Protein AF-X1TE47-F1 (afdb_monomer_lite)

pLDDT: mean 86.94, std 10.0, range [41.72, 96.88]

Radius of gyration: 30.5 Å; chains: 1; bounding box: 79×42×74 Å

Secondary structure (DSSP, 8-state):
----GGGS-HHHHHHHHHHHHHS---HHHHHHHH-HHHHHHHHHHHHHTTSS-----PPP--PPPEEEEEEEESS-HHHHHHHHHHHHHTTS-HHHHHHHHHHHH-SS-EEHHHHHHHTT--HHHHHHHHHTTSEEEEEEEE---SS--TTPPPPPPPPPPHHHHHHHHHHHHHHHHHHTTSS----------TTS-HHHHHHHHHHHHHHTT--------GGG--HHHHHHH-

InterPro domains:
  IPR006935 Helicase/UvrB, N-terminal [PF04851] (159-233)
  IPR014001 Helicase superfamily 1/2, ATP-binding domain [PS51192] (179-234)
  IPR027417 P-loop containing nucleoside triphosphate hydrolase [G3DSA:3.40.50.300] (149-234)
  IPR027417 P-loop containing nucleoside triphosphate hydrolase [SSF52540] (149-233)

Sequence (234 aa):
CQYDISSLPQGQRYVLELARKRGKVGLRELEKALGTRQARLLVSQLIGQGLVVRSYELGRVRVKPKKVAYLRLAVKASEARQEAARLRERGKAIKQASLLEFLSQASQPISLSEAKKGANCLTSTVKAVVNRGLVELQQIEVKREPISYQGITPSEPLALTDAQKSAFQSIQSRLLQVVKGQASPTIFLLHGVTGSGKTEIYLQALAEVVKLGKRGIVLVPEIALTPQTIEQFA

Structure (mmCIF, N/CA/C/O backbone):
data_AF-X1TE47-F1
#
_entry.id   AF-X1TE47-F1
#
loop_
_atom_site.group_PDB
_atom_site.id
_atom_site.type_symbol
_atom_site.label_atom_id
_atom_site.label_alt_id
_atom_site.label_comp_id
_atom_site.label_asym_id
_atom_site.label_entity_id
_atom_site.label_seq_id
_atom_site.pdbx_PDB_ins_code
_atom_site.Cartn_x
_atom_site.Cartn_y
_atom_site.Cartn_z
_atom_site.occupancy
_atom_site.B_iso_or_equiv
_atom_site.auth_seq_id
_atom_site.auth_comp_id
_atom_site.auth_asym_id
_atom_site.auth_atom_id
_atom_site.pdbx_PDB_model_num
ATOM 1 N N . CYS A 1 1 ? -40.550 3.761 15.467 1.00 41.72 1 CYS A N 1
ATOM 2 C CA . CYS A 1 1 ? -41.413 4.951 15.606 1.00 41.72 1 CYS A CA 1
ATOM 3 C C . CYS A 1 1 ? -41.981 5.317 14.240 1.00 41.72 1 CYS A C 1
ATOM 5 O O . CYS A 1 1 ? -41.211 5.660 13.351 1.00 41.72 1 CYS A O 1
ATOM 7 N N . GLN A 1 2 ? -43.291 5.160 14.037 1.00 49.59 2 GLN A N 1
ATOM 8 C CA . GLN A 1 2 ? -43.978 5.613 12.825 1.00 49.59 2 GLN A CA 1
ATOM 9 C C . GLN A 1 2 ? -44.193 7.125 12.945 1.00 49.59 2 GLN A C 1
ATOM 11 O O . GLN A 1 2 ? -45.148 7.571 13.565 1.00 49.59 2 GLN A O 1
ATOM 16 N N . TYR A 1 3 ? -43.250 7.911 12.426 1.00 61.22 3 TYR A N 1
ATOM 17 C CA . TYR A 1 3 ? -43.469 9.343 12.229 1.00 61.22 3 TYR A CA 1
ATOM 18 C C . TYR A 1 3 ? -44.501 9.523 11.111 1.00 61.22 3 TYR A C 1
ATOM 20 O O . TYR A 1 3 ? -44.375 8.881 10.066 1.00 61.22 3 TYR A O 1
ATOM 28 N N . ASP A 1 4 ? -45.507 10.371 11.319 1.00 66.75 4 ASP A N 1
ATOM 29 C CA . ASP A 1 4 ? -46.522 10.654 10.305 1.00 66.75 4 ASP A CA 1
ATOM 30 C C . ASP A 1 4 ? -45.956 11.575 9.212 1.00 66.75 4 ASP A C 1
ATOM 32 O O . ASP A 1 4 ? -45.937 12.805 9.311 1.00 66.75 4 ASP A O 1
ATOM 36 N N . ILE A 1 5 ? -45.455 10.938 8.153 1.00 66.31 5 ILE A N 1
ATOM 37 C CA . ILE A 1 5 ? -44.820 11.566 6.986 1.00 66.31 5 ILE A CA 1
ATOM 38 C C . ILE A 1 5 ? -45.820 12.471 6.241 1.00 66.31 5 ILE A C 1
ATOM 40 O O . ILE A 1 5 ? -45.406 13.394 5.538 1.00 66.31 5 ILE A O 1
ATOM 44 N N . SER A 1 6 ? -47.130 12.252 6.417 1.00 65.88 6 SER A N 1
ATOM 45 C CA . SER A 1 6 ? -48.204 12.946 5.697 1.00 65.88 6 SER A CA 1
ATOM 46 C C . SER A 1 6 ? -48.438 14.396 6.140 1.00 65.88 6 SER A C 1
ATOM 48 O O . SER A 1 6 ? -49.257 15.090 5.537 1.00 65.88 6 SER A O 1
ATOM 50 N N . SER A 1 7 ? -47.671 14.887 7.118 1.00 75.56 7 SER A N 1
ATOM 51 C CA . SER A 1 7 ? -47.689 16.275 7.605 1.00 75.56 7 SER A CA 1
ATOM 52 C C . SER A 1 7 ? -46.515 17.130 7.102 1.00 75.56 7 SER A C 1
ATOM 54 O O . SER A 1 7 ? -46.564 18.356 7.161 1.00 75.56 7 SER A O 1
ATOM 56 N N . LEU A 1 8 ? -45.466 16.516 6.540 1.00 79.62 8 LEU A N 1
ATOM 57 C CA . LEU A 1 8 ? -44.247 17.233 6.141 1.00 79.62 8 LEU A CA 1
ATOM 58 C C . LEU A 1 8 ? -44.434 18.023 4.827 1.00 79.62 8 LEU A C 1
ATOM 60 O O . LEU A 1 8 ? -45.217 17.603 3.977 1.00 79.62 8 LEU A O 1
ATOM 64 N N . PRO A 1 9 ? -43.695 19.115 4.579 1.00 83.31 9 PRO A N 1
ATOM 65 C CA . PRO A 1 9 ? -43.641 19.772 3.271 1.00 83.31 9 PRO A CA 1
ATOM 66 C C . PRO A 1 9 ? -43.239 18.811 2.138 1.00 83.31 9 PRO A C 1
ATOM 68 O O . PRO A 1 9 ? -42.430 17.904 2.344 1.00 83.31 9 PRO A O 1
ATOM 71 N N . GLN A 1 10 ? -43.735 19.038 0.915 1.00 83.56 10 GLN A N 1
ATOM 72 C CA . GLN A 1 10 ? -43.538 18.142 -0.241 1.00 83.56 10 GLN A CA 1
ATOM 73 C C . GLN A 1 10 ? -42.059 17.783 -0.491 1.00 83.56 10 GLN A C 1
ATOM 75 O O . GLN A 1 10 ? -41.728 16.619 -0.713 1.00 83.56 10 GLN A O 1
ATOM 80 N N . GLY A 1 11 ? -41.153 18.762 -0.377 1.00 81.88 11 GLY A N 1
ATOM 81 C CA . GLY A 1 11 ? -39.712 18.531 -0.528 1.00 81.88 11 GLY A CA 1
ATOM 82 C C . GLY A 1 11 ? -39.109 17.650 0.573 1.00 81.88 11 GLY A C 1
ATOM 83 O O . GLY A 1 11 ? -38.232 16.836 0.295 1.00 81.88 11 GLY A O 1
ATOM 84 N N . GLN A 1 12 ? -39.597 17.762 1.811 1.00 85.06 12 GLN A N 1
ATOM 85 C CA . GLN A 1 12 ? -39.150 16.926 2.929 1.00 85.06 12 GLN A CA 1
ATOM 86 C C . GLN A 1 12 ? -39.652 15.483 2.779 1.00 85.06 12 GLN A C 1
ATOM 88 O O . GLN A 1 12 ? -38.866 14.550 2.953 1.00 85.06 12 GLN A O 1
ATOM 93 N N . ARG A 1 13 ? -40.918 15.294 2.367 1.00 87.06 13 ARG A N 1
ATOM 94 C CA . ARG A 1 13 ? -41.471 13.958 2.068 1.00 87.06 13 ARG A CA 1
ATOM 95 C C . ARG A 1 13 ? -40.679 13.248 0.985 1.00 87.06 13 ARG A C 1
ATOM 97 O O . ARG A 1 13 ? -40.310 12.096 1.174 1.00 87.06 13 ARG A O 1
ATOM 104 N N . TYR A 1 14 ? -40.359 13.950 -0.101 1.00 87.25 14 TYR A N 1
ATOM 105 C CA . TYR A 1 14 ? -39.586 13.379 -1.200 1.00 87.25 14 TYR A CA 1
ATOM 106 C C . TYR A 1 14 ? -38.226 12.838 -0.733 1.00 87.25 14 TYR A C 1
ATOM 108 O O . TYR A 1 14 ? -37.884 11.692 -1.022 1.00 87.25 14 TYR A O 1
ATOM 116 N N . VAL A 1 15 ? -37.465 13.625 0.039 1.00 87.75 15 VAL A N 1
ATOM 117 C CA . VAL A 1 15 ? -36.160 13.193 0.576 1.00 87.75 15 VAL A CA 1
ATOM 118 C C . VAL A 1 15 ? -36.316 11.976 1.493 1.00 87.75 15 VAL A C 1
ATOM 120 O O . VAL A 1 15 ? -35.535 11.027 1.396 1.00 87.75 15 VAL A O 1
ATOM 123 N N . LEU A 1 16 ? -37.328 11.986 2.362 1.00 88.62 16 LEU A N 1
ATOM 124 C CA . LEU A 1 16 ? -37.545 10.939 3.357 1.00 88.62 16 LEU A CA 1
ATOM 125 C C . LEU A 1 16 ? -38.038 9.626 2.730 1.00 88.62 16 LEU A C 1
ATOM 127 O O . LEU A 1 16 ? -37.585 8.551 3.118 1.00 88.62 16 LEU A O 1
ATOM 131 N N . GLU A 1 17 ? -38.895 9.690 1.711 1.00 87.94 17 GLU A N 1
ATOM 132 C CA . GLU A 1 17 ? -39.298 8.523 0.921 1.00 87.94 17 GLU A CA 1
ATOM 133 C C . GLU A 1 17 ? -38.131 7.933 0.129 1.00 87.94 17 GLU A C 1
ATOM 135 O O . GLU A 1 17 ? -37.977 6.708 0.084 1.00 87.94 17 GLU A O 1
ATOM 140 N N . LEU A 1 18 ? -37.282 8.782 -0.461 1.00 87.06 18 LEU A N 1
ATOM 141 C CA . LEU A 1 18 ? -36.095 8.321 -1.180 1.00 87.06 18 LEU A CA 1
ATOM 142 C C . LEU A 1 18 ? -35.136 7.588 -0.230 1.00 87.06 18 LEU A C 1
ATOM 144 O O . LEU A 1 18 ? -34.638 6.508 -0.560 1.00 87.06 18 LEU A O 1
ATOM 148 N N . ALA A 1 19 ? -34.930 8.146 0.968 1.00 87.25 19 ALA A N 1
ATOM 149 C CA . ALA A 1 19 ? -34.135 7.534 2.027 1.00 87.25 19 ALA A CA 1
ATOM 150 C C . ALA A 1 19 ? -34.754 6.225 2.531 1.00 87.25 19 ALA A C 1
ATOM 152 O O . ALA A 1 19 ? -34.043 5.236 2.681 1.00 87.25 19 ALA A O 1
ATOM 153 N N . ARG A 1 20 ? -36.077 6.167 2.710 1.00 86.88 20 ARG A N 1
ATOM 154 C CA . ARG A 1 20 ? -36.783 4.964 3.170 1.00 86.88 20 ARG A CA 1
ATOM 155 C C . ARG A 1 20 ? -36.745 3.827 2.146 1.00 86.88 20 ARG A C 1
ATOM 157 O O . ARG A 1 20 ? -36.578 2.678 2.538 1.00 86.88 20 ARG A O 1
ATOM 164 N N . LYS A 1 21 ? -36.861 4.128 0.846 1.00 86.56 21 LYS A N 1
ATOM 165 C CA . LYS A 1 21 ? -36.789 3.116 -0.227 1.00 86.56 21 LYS A CA 1
ATOM 166 C C . LYS A 1 21 ? -35.385 2.539 -0.412 1.00 86.56 21 LYS A C 1
ATOM 168 O O . LYS A 1 21 ? -35.258 1.368 -0.749 1.00 86.56 21 LYS A O 1
ATOM 173 N N . ARG A 1 22 ? -34.337 3.352 -0.240 1.00 83.69 22 ARG A N 1
ATOM 174 C CA . ARG A 1 22 ? -32.946 2.964 -0.553 1.00 83.69 22 ARG A CA 1
ATOM 175 C C . ARG A 1 22 ? -32.062 2.730 0.672 1.00 83.69 22 ARG A C 1
ATOM 177 O O . ARG A 1 22 ? -30.907 2.340 0.526 1.00 83.69 22 ARG A O 1
ATOM 184 N N . GLY A 1 23 ? -32.566 3.005 1.871 1.00 84.00 23 GLY A N 1
ATOM 185 C CA . GLY A 1 23 ? -31.824 2.985 3.134 1.00 84.00 23 GLY A CA 1
ATOM 186 C C . GLY A 1 23 ? -30.863 4.168 3.296 1.00 84.00 23 GLY A C 1
ATOM 187 O O . GLY A 1 23 ? -30.852 4.817 4.338 1.00 84.00 23 GLY A O 1
ATOM 188 N N . LYS A 1 24 ? -30.066 4.477 2.265 1.00 87.00 24 LYS A N 1
ATOM 189 C CA . LYS A 1 24 ? -29.120 5.602 2.233 1.00 87.00 24 LYS A CA 1
ATOM 190 C C . LYS A 1 24 ? -29.198 6.330 0.897 1.00 87.00 24 LYS A C 1
ATOM 192 O O . LYS A 1 24 ? -29.379 5.712 -0.150 1.00 87.00 24 LYS A O 1
ATOM 197 N N . VAL A 1 25 ? -29.021 7.648 0.933 1.00 90.00 25 VAL A N 1
ATOM 198 C CA . VAL A 1 25 ? -29.034 8.507 -0.256 1.00 90.00 25 VAL A CA 1
ATOM 199 C C . VAL A 1 25 ? -27.863 9.475 -0.180 1.00 90.00 25 VAL A C 1
ATOM 201 O O . VAL A 1 25 ? -27.640 10.118 0.846 1.00 90.00 25 VAL A O 1
ATOM 204 N N . GLY A 1 26 ? -27.105 9.588 -1.270 1.00 89.62 26 GLY A N 1
ATOM 205 C CA . GLY A 1 26 ? -25.985 10.521 -1.343 1.00 89.62 26 GLY A CA 1
ATOM 206 C C . GLY A 1 26 ? -26.458 11.969 -1.475 1.00 89.62 26 GLY A C 1
ATOM 207 O O . GLY A 1 26 ? -27.326 12.269 -2.292 1.00 89.62 26 GLY A O 1
ATOM 208 N N . LEU A 1 27 ? -25.826 12.899 -0.750 1.00 89.44 27 LEU A N 1
ATOM 209 C CA . LEU A 1 27 ? -26.176 14.326 -0.826 1.00 89.44 27 LEU A CA 1
ATOM 210 C C . LEU A 1 27 ? -26.098 14.869 -2.263 1.00 89.44 27 LEU A C 1
ATOM 212 O O . LEU A 1 27 ? -26.998 15.577 -2.692 1.00 89.44 27 LEU A O 1
ATOM 216 N N . ARG A 1 28 ? -25.084 14.466 -3.042 1.00 88.06 28 ARG A N 1
ATOM 217 C CA . ARG A 1 28 ? -24.945 14.860 -4.458 1.00 88.06 28 ARG A CA 1
ATOM 218 C C . ARG A 1 28 ? -26.108 14.402 -5.339 1.00 88.06 28 ARG A C 1
ATOM 220 O O . ARG A 1 28 ? -26.390 15.034 -6.349 1.00 88.06 28 ARG A O 1
ATOM 227 N N . GLU A 1 29 ? -26.743 13.283 -5.005 1.00 89.31 29 GLU A N 1
ATOM 228 C CA . GLU A 1 29 ? -27.910 12.790 -5.740 1.00 89.31 29 GLU A CA 1
ATOM 229 C C . GLU A 1 29 ? -29.134 13.665 -5.448 1.00 89.31 29 GLU A C 1
ATOM 231 O O . GLU A 1 29 ? -29.827 14.079 -6.374 1.00 89.31 29 GLU A O 1
ATOM 236 N N . LEU A 1 30 ? -29.330 14.043 -4.180 1.00 91.31 30 LEU A N 1
ATOM 237 C CA . LEU A 1 30 ? -30.366 15.000 -3.783 1.00 91.31 30 LEU A CA 1
ATOM 238 C C . LEU A 1 30 ? -30.132 16.385 -4.399 1.00 91.31 30 LEU A C 1
ATOM 240 O O . LEU A 1 30 ? -31.076 16.996 -4.890 1.00 91.31 30 LEU A O 1
ATOM 244 N N . GLU A 1 31 ? -28.883 16.863 -4.432 1.00 93.25 31 GLU A N 1
ATOM 245 C CA . GLU A 1 31 ? -28.517 18.138 -5.070 1.00 93.25 31 GLU A CA 1
ATOM 246 C C . GLU A 1 31 ? -28.819 18.132 -6.579 1.00 93.25 31 GLU A C 1
ATOM 248 O O . GLU A 1 31 ? -29.239 19.157 -7.110 1.00 93.25 31 GLU A O 1
ATOM 253 N N . LYS A 1 32 ? -28.669 16.990 -7.269 1.00 91.62 32 LYS A N 1
ATOM 254 C CA . LYS A 1 32 ? -29.051 16.848 -8.686 1.00 91.62 32 LYS A CA 1
ATOM 255 C C . LYS A 1 32 ? -30.563 16.851 -8.907 1.00 91.62 32 LYS A C 1
ATOM 257 O O . LYS A 1 32 ? -31.009 17.370 -9.921 1.00 91.62 32 LYS A O 1
ATOM 262 N N . ALA A 1 33 ? -31.331 16.256 -7.995 1.00 88.44 33 ALA A N 1
ATOM 263 C CA . ALA A 1 33 ? -32.782 16.133 -8.138 1.00 88.44 33 ALA A CA 1
ATOM 264 C C . ALA A 1 33 ? -33.546 17.398 -7.710 1.00 88.44 33 ALA A C 1
ATOM 266 O O . ALA A 1 33 ? -34.578 17.712 -8.291 1.00 88.44 33 ALA A O 1
ATOM 267 N N . LEU A 1 34 ? -33.058 18.108 -6.688 1.00 88.31 34 LEU A N 1
ATOM 268 C CA . LEU A 1 34 ? -33.766 19.223 -6.039 1.00 88.31 34 LEU A CA 1
ATOM 269 C C . LEU A 1 34 ? -33.033 20.566 -6.172 1.00 88.31 34 LEU A C 1
ATOM 271 O O . LEU A 1 34 ? -33.535 21.590 -5.724 1.00 88.31 34 LEU A O 1
ATOM 275 N N . GLY A 1 35 ? -31.824 20.573 -6.734 1.00 90.06 35 GLY A N 1
ATOM 276 C CA . GLY A 1 35 ? -30.943 21.736 -6.737 1.00 90.06 35 GLY A CA 1
ATOM 277 C C . GLY A 1 35 ? -30.168 21.900 -5.425 1.00 90.06 35 GLY A C 1
ATOM 278 O O . GLY A 1 35 ? -30.642 21.601 -4.326 1.00 90.06 35 GLY A O 1
ATOM 279 N N . THR A 1 36 ? -28.940 22.411 -5.531 1.00 91.81 36 THR A N 1
ATOM 280 C CA . THR A 1 36 ? -27.954 22.433 -4.437 1.00 91.81 36 THR A CA 1
ATOM 281 C C . THR A 1 36 ? -28.451 23.137 -3.171 1.00 91.81 36 THR A C 1
ATOM 283 O O . THR A 1 36 ? -28.323 22.605 -2.068 1.00 91.81 36 THR A O 1
ATOM 286 N N . ARG A 1 37 ? -29.032 24.339 -3.310 1.00 92.88 37 ARG A N 1
ATOM 287 C CA . ARG A 1 37 ? -29.477 25.159 -2.167 1.00 92.88 37 ARG A CA 1
ATOM 288 C C . ARG A 1 37 ? -30.652 24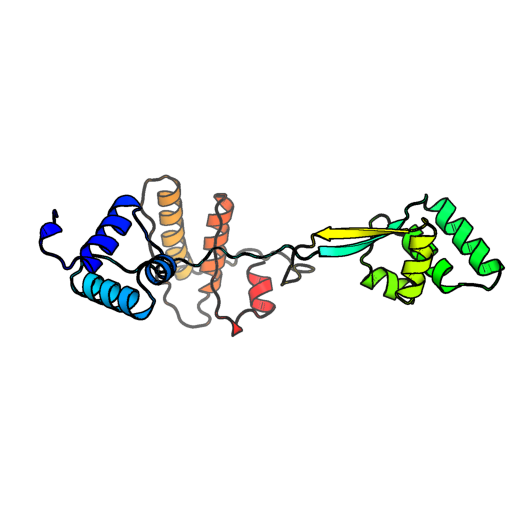.512 -1.433 1.00 92.88 37 ARG A C 1
ATOM 290 O O . ARG A 1 37 ? -30.631 24.418 -0.208 1.00 92.88 37 ARG A O 1
ATOM 297 N N . GLN A 1 38 ? -31.645 24.042 -2.183 1.00 91.50 38 GLN A N 1
ATOM 298 C CA . GLN A 1 38 ? -32.859 23.451 -1.628 1.00 91.50 38 GLN A CA 1
ATOM 299 C C . GLN A 1 38 ? -32.578 22.089 -0.985 1.00 91.50 38 GLN A C 1
ATOM 301 O O . GLN A 1 38 ? -33.015 21.853 0.139 1.00 91.50 38 GLN A O 1
ATOM 306 N N . ALA A 1 39 ? -31.775 21.232 -1.627 1.00 91.75 39 ALA A N 1
ATOM 307 C CA . ALA A 1 39 ? -31.378 19.941 -1.067 1.00 91.75 39 ALA A CA 1
ATOM 308 C C . ALA A 1 39 ? -30.676 20.092 0.293 1.00 91.75 39 ALA A C 1
ATOM 310 O O . ALA A 1 39 ? -31.027 19.405 1.251 1.00 91.75 39 ALA A O 1
ATOM 311 N N . ARG A 1 40 ? -29.717 21.022 0.411 1.00 92.38 40 ARG A N 1
ATOM 312 C CA . ARG A 1 40 ? -29.001 21.261 1.676 1.00 92.38 40 ARG A CA 1
ATOM 313 C C . ARG A 1 40 ? -29.914 21.782 2.779 1.00 92.38 40 ARG A C 1
ATOM 315 O O . ARG A 1 40 ? -29.788 21.326 3.913 1.00 92.38 40 ARG A O 1
ATOM 322 N N . LEU A 1 41 ? -30.826 22.697 2.450 1.00 93.25 41 LEU A N 1
ATOM 323 C CA . LEU A 1 41 ? -31.788 23.251 3.403 1.00 93.25 41 LEU A CA 1
ATOM 324 C C . LEU A 1 41 ? -32.730 22.163 3.934 1.00 93.25 41 LEU A C 1
ATOM 326 O O . LEU A 1 41 ? -32.850 22.005 5.147 1.00 93.25 41 LEU A O 1
ATOM 330 N N . LEU A 1 42 ? -33.322 21.362 3.042 1.00 92.38 42 LEU A N 1
ATOM 331 C CA . LEU A 1 42 ? -34.224 20.267 3.415 1.00 92.38 42 LEU A CA 1
ATOM 332 C C . LEU A 1 42 ? -33.513 19.205 4.261 1.00 92.38 42 LEU A C 1
ATOM 334 O O . LEU A 1 42 ? -34.037 18.784 5.287 1.00 92.38 42 LEU A O 1
ATOM 338 N N . VAL A 1 43 ? -32.295 18.811 3.877 1.00 91.38 43 VAL A N 1
ATOM 339 C CA . VAL A 1 43 ? -31.486 17.864 4.658 1.00 91.38 43 VAL A CA 1
ATOM 340 C C . VAL A 1 43 ? -31.152 18.439 6.035 1.00 91.38 43 VAL A C 1
ATOM 342 O O . VAL A 1 43 ? -31.245 17.721 7.023 1.00 91.38 43 VAL A O 1
ATOM 345 N N . SER A 1 44 ? -30.796 19.724 6.131 1.00 91.88 44 SER A N 1
ATOM 346 C CA . SER A 1 44 ? -30.508 20.366 7.419 1.00 91.88 44 SER A CA 1
ATOM 347 C C . SER A 1 44 ? -31.727 20.383 8.343 1.00 91.88 44 SER A C 1
ATOM 349 O O . SER A 1 44 ? -31.588 20.105 9.530 1.00 91.88 44 SER A O 1
ATOM 351 N N . GLN A 1 45 ? -32.916 20.673 7.807 1.00 91.06 45 GLN A N 1
ATOM 352 C CA . GLN A 1 45 ? -34.167 20.659 8.572 1.00 91.06 45 GLN A CA 1
ATOM 353 C C . GLN A 1 45 ? -34.524 19.250 9.052 1.00 91.06 45 GLN A C 1
ATOM 355 O O . GLN A 1 45 ? -34.832 19.068 10.225 1.00 91.06 45 GLN A O 1
ATOM 360 N N . LEU A 1 46 ? -34.419 18.248 8.176 1.00 90.56 46 LEU A N 1
ATOM 361 C CA . LEU A 1 46 ? -34.708 16.853 8.519 1.00 90.56 46 LEU A CA 1
ATOM 362 C C . LEU A 1 46 ? -33.726 16.292 9.560 1.00 90.56 46 LEU A C 1
ATOM 364 O O . LEU A 1 46 ? -34.126 15.490 10.401 1.00 90.56 46 LEU A O 1
ATOM 368 N N . ILE A 1 47 ? -32.458 16.723 9.532 1.00 91.19 47 ILE A N 1
ATOM 369 C CA . ILE A 1 47 ? -31.481 16.406 10.586 1.00 91.19 47 ILE A CA 1
ATOM 370 C C . ILE A 1 47 ? -31.884 17.083 11.901 1.00 91.19 47 ILE A C 1
ATOM 372 O O . ILE A 1 47 ? -31.893 16.425 12.936 1.00 91.19 47 ILE A O 1
ATOM 376 N N . GLY A 1 48 ? -32.255 18.369 11.865 1.00 88.56 48 GLY A N 1
ATOM 377 C CA . GLY A 1 48 ? -32.707 19.110 13.051 1.00 88.56 48 GLY A CA 1
ATOM 378 C C . GLY A 1 48 ? -33.968 18.526 13.697 1.00 88.56 48 GLY A C 1
ATOM 379 O O . GLY A 1 48 ? -34.110 18.573 14.912 1.00 88.56 48 GLY A O 1
ATOM 380 N N . GLN A 1 49 ? -34.849 17.918 12.900 1.00 88.38 49 GLN A N 1
ATOM 381 C CA . GLN A 1 49 ? -36.044 17.200 13.362 1.00 88.38 49 GLN A CA 1
ATOM 382 C C . GLN A 1 49 ? -35.758 15.750 13.805 1.00 88.38 49 GLN A C 1
ATOM 384 O O . GLN A 1 49 ? -36.677 15.044 14.210 1.00 88.38 49 GLN A O 1
ATOM 389 N N . GLY A 1 50 ? -34.514 15.269 13.697 1.00 86.62 50 GLY A N 1
ATOM 390 C CA . GLY A 1 50 ? -34.143 13.892 14.042 1.00 86.62 50 GLY A CA 1
ATOM 391 C C . GLY A 1 50 ? -34.707 12.822 13.096 1.00 86.62 50 GLY A C 1
ATOM 392 O O . GLY A 1 50 ? -34.706 11.641 13.434 1.00 86.62 50 GLY A O 1
ATOM 393 N N . LEU A 1 51 ? -35.191 13.216 11.914 1.00 87.81 51 LEU A N 1
ATOM 394 C CA . LEU A 1 51 ? -35.830 12.324 10.941 1.00 87.81 51 LEU A CA 1
ATOM 395 C C . LEU A 1 51 ? -34.831 11.621 10.019 1.00 87.81 51 LEU A C 1
ATOM 397 O O . LEU A 1 51 ? -35.123 10.552 9.482 1.00 87.81 51 LEU A O 1
ATOM 401 N N . VAL A 1 52 ? -33.652 12.213 9.828 1.00 89.50 52 VAL A N 1
ATOM 402 C CA . VAL A 1 52 ? -32.538 11.604 9.096 1.00 89.50 52 VAL A CA 1
ATOM 403 C C . VAL A 1 52 ? -31.232 11.846 9.840 1.00 89.50 52 VAL A C 1
ATOM 405 O O . VAL A 1 52 ? -31.051 12.868 10.497 1.00 89.50 52 VAL A O 1
ATOM 408 N N . VAL A 1 53 ? -30.288 10.922 9.692 1.00 88.44 53 VAL A N 1
ATOM 409 C CA . VAL A 1 53 ? -28.940 11.045 10.256 1.00 88.44 53 VAL A CA 1
ATOM 410 C C . VAL A 1 53 ? -27.942 11.215 9.118 1.00 88.44 53 VAL A C 1
ATOM 412 O O . VAL A 1 53 ? -28.029 10.541 8.090 1.00 88.44 53 VAL A O 1
ATOM 415 N N . ARG A 1 54 ? -26.971 12.117 9.289 1.00 88.31 54 ARG A N 1
ATOM 416 C CA . ARG A 1 54 ? -25.871 12.282 8.335 1.00 88.31 54 ARG A CA 1
ATOM 417 C C . ARG A 1 54 ? -24.760 11.284 8.650 1.00 88.31 54 ARG A C 1
ATOM 419 O O . ARG A 1 54 ? -24.117 11.389 9.687 1.00 88.31 54 ARG A O 1
ATOM 426 N N . SER A 1 55 ? -24.488 10.374 7.720 1.00 84.69 55 SER A N 1
ATOM 427 C CA . SER A 1 55 ? -23.291 9.528 7.735 1.00 84.69 55 SER A CA 1
ATOM 428 C C . SER A 1 55 ? -22.289 10.003 6.685 1.00 84.69 55 SER A C 1
ATOM 430 O O . SER A 1 55 ? -22.666 10.258 5.539 1.00 84.69 55 SER A O 1
ATOM 432 N N . TYR A 1 56 ? -21.012 10.083 7.052 1.00 79.69 56 TYR A N 1
ATOM 433 C CA . TYR A 1 56 ? -19.930 10.309 6.098 1.00 79.69 56 TYR A CA 1
ATOM 434 C C . TYR A 1 56 ? -19.400 8.959 5.630 1.00 79.69 56 TYR A C 1
ATOM 436 O O . TYR A 1 56 ? -18.831 8.203 6.411 1.00 79.69 56 TYR A O 1
ATOM 444 N N . GLU A 1 57 ? -19.593 8.658 4.351 1.00 76.25 57 GLU A N 1
ATOM 445 C CA . GLU A 1 57 ? -18.948 7.518 3.708 1.00 76.25 57 GLU A CA 1
ATOM 446 C C . GLU A 1 57 ? -17.838 8.046 2.807 1.00 76.25 57 GLU A C 1
ATOM 448 O O . GLU A 1 57 ? -18.061 8.925 1.968 1.00 76.25 57 GLU A O 1
ATOM 453 N N . LEU A 1 58 ? -16.627 7.522 2.990 1.00 68.81 58 LEU A N 1
ATOM 454 C CA . LEU A 1 58 ? -15.533 7.798 2.073 1.00 68.81 58 LEU A CA 1
ATOM 455 C C . LEU A 1 58 ? -15.946 7.294 0.689 1.00 68.81 58 LEU A C 1
ATOM 457 O O . LEU A 1 58 ? -16.289 6.124 0.507 1.00 68.81 58 LEU A O 1
ATOM 461 N N . GLY A 1 59 ? -15.942 8.197 -0.294 1.00 65.75 59 GLY A N 1
ATOM 462 C CA . GLY A 1 59 ? -16.218 7.825 -1.675 1.00 65.75 59 GLY A CA 1
ATOM 463 C C . GLY A 1 59 ? -15.269 6.714 -2.122 1.00 65.75 59 GLY A C 1
ATOM 464 O O . GLY A 1 59 ? -14.106 6.686 -1.719 1.00 65.75 59 GLY A O 1
ATOM 465 N N . ARG A 1 60 ? -15.751 5.793 -2.967 1.00 60.44 60 ARG A N 1
ATOM 466 C CA . ARG A 1 60 ? -14.898 4.729 -3.513 1.00 60.44 60 ARG A CA 1
ATOM 467 C C . ARG A 1 60 ? -13.673 5.356 -4.173 1.00 60.44 60 ARG A C 1
ATOM 469 O O . ARG A 1 60 ? -13.804 6.109 -5.139 1.00 60.44 60 ARG A O 1
ATOM 476 N N . VAL A 1 61 ? -12.497 5.020 -3.657 1.00 59.47 61 VAL A N 1
ATOM 477 C CA . VAL A 1 61 ? -11.214 5.432 -4.219 1.00 59.47 61 VAL A CA 1
ATOM 478 C C . VAL A 1 61 ? -11.117 4.867 -5.639 1.00 59.47 61 VAL A C 1
ATOM 480 O O . VAL A 1 61 ? -11.025 3.659 -5.839 1.00 59.47 61 VAL A O 1
ATOM 483 N N . ARG A 1 62 ? -11.190 5.739 -6.650 1.00 60.31 62 ARG A N 1
ATOM 484 C CA . ARG A 1 62 ? -11.037 5.367 -8.066 1.00 60.31 62 ARG A CA 1
ATOM 485 C C . ARG A 1 62 ? -9.585 5.573 -8.487 1.00 60.31 62 ARG A C 1
ATOM 487 O O . ARG A 1 62 ? -9.268 6.553 -9.156 1.00 60.31 62 ARG A O 1
ATOM 494 N N . VAL A 1 63 ? -8.693 4.673 -8.084 1.00 66.31 63 VAL A N 1
ATOM 495 C CA . VAL A 1 63 ? -7.302 4.702 -8.562 1.00 66.31 63 VAL A CA 1
ATOM 496 C C . VAL A 1 63 ? -7.234 3.945 -9.882 1.00 66.31 63 VAL A C 1
ATOM 498 O O . VAL A 1 63 ? -7.495 2.748 -9.935 1.00 66.31 63 VAL A O 1
ATOM 501 N N . LYS A 1 64 ? -6.893 4.649 -10.966 1.00 66.62 64 LYS A N 1
ATOM 502 C CA . LYS A 1 64 ? -6.525 3.995 -12.226 1.00 66.62 64 LYS A CA 1
ATOM 503 C C . LYS A 1 64 ? -5.131 3.363 -12.062 1.00 66.62 64 LYS A C 1
ATOM 505 O O . LYS A 1 64 ? -4.235 4.069 -11.580 1.00 66.62 64 LYS A O 1
ATOM 510 N N . PRO A 1 65 ? -4.920 2.094 -12.462 1.00 73.12 65 PRO A N 1
ATOM 511 C CA . PRO A 1 65 ? -3.598 1.472 -12.440 1.00 73.12 65 PRO A CA 1
ATOM 512 C C . PRO A 1 65 ? -2.578 2.321 -13.204 1.00 73.12 65 PRO A C 1
ATOM 514 O O . PRO A 1 65 ? -2.888 2.881 -14.261 1.00 73.12 65 PRO A O 1
ATOM 517 N N . LYS A 1 66 ? -1.356 2.448 -12.673 1.00 79.94 66 LYS A N 1
ATOM 518 C CA . LYS A 1 66 ? -0.266 3.110 -13.399 1.00 79.94 66 LYS A CA 1
ATOM 519 C C . LYS A 1 66 ? 0.270 2.121 -14.427 1.00 79.94 66 LYS A C 1
ATOM 521 O O . LYS A 1 66 ? 0.777 1.070 -14.057 1.00 79.94 66 LYS A O 1
ATOM 526 N N . LYS A 1 67 ? 0.176 2.474 -15.705 1.00 84.94 67 LYS A N 1
ATOM 527 C CA . LYS A 1 67 ? 0.826 1.730 -16.785 1.00 84.94 67 LYS A CA 1
ATOM 528 C C . LYS A 1 67 ? 2.183 2.355 -17.070 1.00 84.94 67 LYS A C 1
ATOM 530 O O . LYS A 1 67 ? 2.294 3.580 -17.135 1.00 84.94 67 LYS A O 1
ATOM 535 N N . VAL A 1 68 ? 3.209 1.522 -17.168 1.00 88.38 68 VAL A N 1
ATOM 536 C CA . VAL A 1 68 ? 4.571 1.929 -17.514 1.00 88.38 68 VAL A CA 1
ATOM 537 C C . VAL A 1 68 ? 4.980 1.171 -18.770 1.00 88.38 68 VAL A C 1
ATOM 539 O O . VAL A 1 68 ? 4.675 -0.011 -18.921 1.00 88.38 68 VAL A O 1
ATOM 542 N N . ALA A 1 69 ? 5.658 1.862 -19.685 1.00 92.00 69 ALA A N 1
ATOM 543 C CA . ALA A 1 69 ? 6.183 1.253 -20.898 1.00 92.00 69 ALA A CA 1
ATOM 544 C C . ALA A 1 69 ? 7.418 0.402 -20.576 1.00 92.00 69 ALA A C 1
ATOM 546 O O . ALA A 1 69 ? 8.378 0.903 -19.986 1.00 92.00 69 ALA A O 1
ATOM 547 N N . TYR A 1 70 ? 7.398 -0.848 -21.017 1.00 94.62 70 TYR A N 1
ATOM 548 C CA . TYR A 1 70 ? 8.498 -1.802 -20.958 1.00 94.62 70 TYR A CA 1
ATOM 549 C C . TYR A 1 70 ? 8.900 -2.219 -22.370 1.00 94.62 70 TYR A C 1
ATOM 551 O O . TYR A 1 70 ? 8.083 -2.206 -23.291 1.00 94.62 70 TYR A O 1
ATOM 559 N N . LEU A 1 71 ? 10.171 -2.566 -22.532 1.00 94.62 71 LEU A N 1
ATOM 560 C CA . LEU A 1 71 ? 10.753 -3.077 -23.762 1.00 94.62 71 LEU A CA 1
ATOM 561 C C . LEU A 1 71 ? 11.130 -4.542 -23.568 1.00 94.62 71 LEU A C 1
ATOM 563 O O . LEU A 1 71 ? 11.749 -4.907 -22.567 1.00 94.62 71 LEU A O 1
ATOM 567 N N . ARG A 1 72 ? 10.796 -5.366 -24.558 1.00 93.88 72 ARG A N 1
ATOM 568 C CA . ARG A 1 72 ? 11.276 -6.746 -24.678 1.00 93.88 72 ARG A CA 1
ATOM 569 C C . ARG A 1 72 ? 11.781 -6.996 -26.091 1.00 93.88 72 ARG A C 1
ATOM 571 O O . ARG A 1 72 ? 11.323 -6.342 -27.028 1.00 93.88 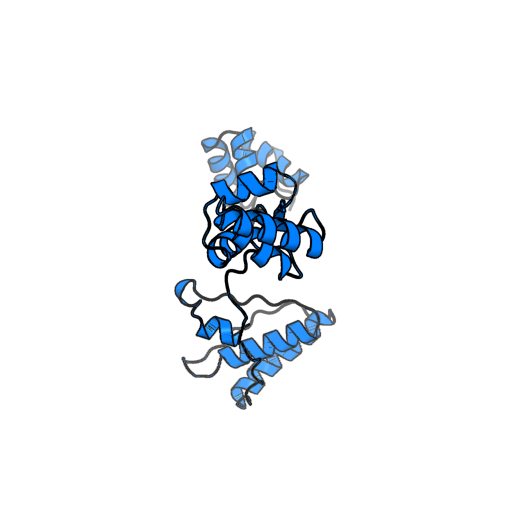72 ARG A O 1
ATOM 578 N N . LEU A 1 73 ? 12.692 -7.950 -26.261 1.00 95.38 73 LEU A N 1
ATOM 579 C CA . LEU A 1 73 ? 13.040 -8.415 -27.600 1.00 95.38 73 LEU A CA 1
ATOM 580 C C . LEU A 1 73 ? 11.825 -9.104 -28.234 1.00 95.38 73 LEU A C 1
ATOM 582 O O . LEU A 1 73 ? 11.181 -9.942 -27.604 1.00 95.38 73 LEU A O 1
ATOM 586 N N . ALA A 1 74 ? 11.520 -8.727 -29.474 1.00 94.12 74 ALA A N 1
ATOM 587 C CA . ALA A 1 74 ? 10.533 -9.420 -30.302 1.00 94.12 74 ALA A CA 1
ATOM 588 C C . ALA A 1 74 ? 11.157 -10.626 -31.033 1.00 94.12 74 ALA A C 1
ATOM 590 O O . ALA A 1 74 ? 10.447 -11.525 -31.475 1.00 94.12 74 ALA A O 1
ATOM 591 N N . VAL A 1 75 ? 12.490 -10.646 -31.123 1.00 93.44 75 VAL A N 1
ATOM 592 C CA . VAL A 1 75 ? 13.309 -11.701 -31.733 1.00 93.44 75 VAL A CA 1
ATOM 593 C C . VAL A 1 75 ? 14.073 -12.494 -30.672 1.00 93.44 75 VAL A C 1
ATOM 595 O O . VAL A 1 75 ? 14.157 -12.090 -29.508 1.00 93.44 75 VAL A O 1
ATOM 598 N N . LYS A 1 76 ? 14.682 -13.619 -31.060 1.00 94.25 76 LYS A N 1
ATOM 599 C CA . LYS A 1 76 ? 15.555 -14.377 -30.151 1.00 94.25 76 LYS A CA 1
ATOM 600 C C . LYS A 1 76 ? 16.773 -13.539 -29.749 1.00 94.25 76 LYS A C 1
ATOM 602 O O . LYS A 1 76 ? 17.304 -12.764 -30.543 1.00 94.25 76 LYS A O 1
ATOM 607 N N . ALA A 1 77 ? 17.280 -13.749 -28.533 1.00 92.31 77 ALA A N 1
ATOM 608 C CA . ALA A 1 77 ? 18.460 -13.034 -28.037 1.00 92.31 77 ALA A CA 1
ATOM 609 C C . ALA A 1 77 ? 19.694 -13.209 -28.946 1.00 92.31 77 ALA A C 1
ATOM 611 O O . ALA A 1 77 ? 20.468 -12.271 -29.115 1.00 92.31 77 ALA A O 1
ATOM 612 N N . SER A 1 78 ? 19.858 -14.379 -29.574 1.00 92.75 78 SER A N 1
ATOM 613 C CA . SER A 1 78 ? 20.920 -14.639 -30.554 1.00 92.75 78 SER A CA 1
ATOM 614 C C . SER A 1 78 ? 20.810 -13.744 -31.791 1.00 92.75 78 SER A C 1
ATOM 616 O O . SER A 1 78 ? 21.806 -13.163 -32.214 1.00 92.75 78 SER A O 1
ATOM 618 N N . GLU A 1 79 ? 19.606 -13.586 -32.338 1.00 93.69 79 GLU A N 1
ATOM 619 C CA . GLU A 1 79 ? 19.335 -12.743 -33.509 1.00 93.69 79 GLU A CA 1
ATOM 620 C C . GLU A 1 79 ? 19.555 -11.262 -33.182 1.00 93.69 79 GLU A C 1
ATOM 622 O O . GLU A 1 79 ? 20.204 -10.546 -33.944 1.00 93.69 79 GLU A O 1
ATOM 627 N N . ALA A 1 80 ? 19.110 -10.814 -32.003 1.00 93.06 80 ALA A N 1
ATOM 628 C CA . ALA A 1 80 ? 19.356 -9.452 -31.531 1.00 93.06 80 ALA A CA 1
ATOM 629 C C . ALA A 1 80 ? 20.859 -9.138 -31.410 1.00 93.06 80 ALA A C 1
ATOM 631 O O . ALA A 1 80 ? 21.294 -8.057 -31.808 1.00 93.06 80 ALA A O 1
ATOM 632 N N . ARG A 1 81 ? 21.664 -10.086 -30.904 1.00 93.69 81 ARG A N 1
ATOM 633 C CA . ARG A 1 81 ? 23.128 -9.939 -30.803 1.00 93.69 81 ARG A CA 1
ATOM 634 C C . ARG A 1 81 ? 23.804 -9.907 -32.171 1.00 93.69 81 ARG A C 1
ATOM 636 O O . ARG A 1 81 ? 24.689 -9.083 -32.382 1.00 93.69 81 ARG A O 1
ATOM 643 N N . GLN A 1 82 ? 23.377 -10.759 -33.103 1.00 93.81 82 GLN A N 1
ATOM 644 C CA . GLN A 1 82 ? 23.899 -10.753 -34.474 1.00 93.81 82 GLN A CA 1
ATOM 645 C C . GLN A 1 82 ? 23.612 -9.422 -35.175 1.00 93.81 82 GLN A C 1
ATOM 647 O O . GLN A 1 82 ? 24.500 -8.845 -35.802 1.00 93.81 82 GLN A O 1
ATOM 652 N N . GLU A 1 83 ? 22.396 -8.893 -35.033 1.00 92.69 83 GLU A N 1
ATOM 653 C CA . GLU A 1 83 ? 22.043 -7.600 -35.617 1.00 92.69 83 GLU A CA 1
ATOM 654 C C . GLU A 1 83 ? 22.803 -6.443 -34.948 1.00 92.69 83 GLU A C 1
ATOM 656 O O . GLU A 1 83 ? 23.267 -5.529 -35.630 1.00 92.69 83 GLU A O 1
ATOM 661 N N . ALA A 1 84 ? 23.011 -6.500 -33.629 1.00 92.94 84 ALA A N 1
ATOM 662 C CA . ALA A 1 84 ? 23.853 -5.538 -32.923 1.00 92.94 84 ALA A CA 1
ATOM 663 C C . ALA A 1 84 ? 25.303 -5.539 -33.446 1.00 92.94 84 ALA A C 1
ATOM 665 O O . ALA A 1 84 ? 25.868 -4.466 -33.676 1.00 92.94 84 ALA A O 1
ATOM 666 N N . ALA A 1 85 ? 25.888 -6.718 -33.688 1.00 92.81 85 ALA A N 1
ATOM 667 C CA . ALA A 1 85 ? 27.229 -6.851 -34.259 1.00 92.81 85 ALA A CA 1
ATOM 668 C C . ALA A 1 85 ? 27.313 -6.238 -35.668 1.00 92.81 85 ALA A C 1
ATOM 670 O O . ALA A 1 85 ? 28.165 -5.385 -35.915 1.00 92.81 85 ALA A O 1
ATOM 671 N N . ARG A 1 86 ? 26.354 -6.552 -36.550 1.00 92.81 86 ARG A N 1
ATOM 672 C CA . ARG A 1 86 ? 26.278 -5.984 -37.911 1.00 92.81 86 ARG A CA 1
ATOM 673 C C . ARG A 1 86 ? 26.183 -4.459 -37.920 1.00 92.81 86 ARG A C 1
ATOM 675 O O . ARG A 1 86 ? 26.789 -3.796 -38.762 1.00 92.81 86 ARG A O 1
ATOM 682 N N . LEU A 1 87 ? 25.399 -3.884 -37.007 1.00 91.38 87 LEU A N 1
ATOM 683 C CA . LEU A 1 87 ? 25.268 -2.431 -36.880 1.00 91.38 87 LEU A CA 1
ATOM 684 C C . LEU A 1 87 ? 26.590 -1.785 -36.436 1.00 91.38 87 LEU A C 1
ATOM 686 O O . LEU A 1 87 ? 26.969 -0.745 -36.976 1.00 91.38 87 LEU A O 1
ATOM 690 N N . ARG A 1 88 ? 27.319 -2.423 -35.510 1.00 91.44 88 ARG A N 1
ATOM 691 C CA . ARG A 1 88 ? 28.651 -1.968 -35.081 1.00 91.44 88 ARG A CA 1
ATOM 692 C C . ARG A 1 88 ? 29.680 -2.037 -36.206 1.00 91.44 88 ARG A C 1
ATOM 694 O O . ARG A 1 88 ? 30.366 -1.046 -36.427 1.00 91.44 88 ARG A O 1
ATOM 701 N N . GLU A 1 89 ? 29.746 -3.146 -36.939 1.00 89.69 89 GLU A N 1
ATOM 702 C CA . GLU A 1 89 ? 30.679 -3.332 -38.065 1.00 89.69 89 GLU A CA 1
ATOM 703 C C . GLU A 1 89 ? 30.503 -2.267 -39.151 1.00 89.69 89 GLU A C 1
ATOM 705 O O . GLU A 1 89 ? 31.470 -1.745 -39.694 1.00 89.69 89 GLU A O 1
ATOM 710 N N . ARG A 1 90 ? 29.254 -1.882 -39.434 1.00 87.75 90 ARG A N 1
ATOM 711 C CA . ARG A 1 90 ? 28.936 -0.834 -40.416 1.00 87.75 90 ARG A CA 1
ATOM 712 C C . ARG A 1 90 ? 29.202 0.588 -39.909 1.00 87.75 90 ARG A C 1
ATOM 714 O O . ARG A 1 90 ? 28.944 1.539 -40.645 1.00 87.75 90 ARG A O 1
ATOM 721 N N . GLY A 1 91 ? 29.616 0.755 -38.650 1.00 80.19 91 GLY A N 1
ATOM 722 C CA . GLY A 1 91 ? 29.849 2.052 -38.006 1.00 80.19 91 GLY A CA 1
ATOM 723 C C . GLY A 1 91 ? 28.598 2.932 -37.862 1.00 80.19 91 GLY A C 1
ATOM 724 O O . GLY A 1 91 ? 28.701 4.102 -37.497 1.00 80.19 91 GLY A O 1
ATOM 725 N N . LYS A 1 92 ? 27.401 2.405 -38.150 1.00 77.81 92 LYS A N 1
ATOM 726 C CA . LYS A 1 92 ? 26.138 3.159 -38.165 1.00 77.81 92 LYS A CA 1
ATOM 727 C C . LYS A 1 92 ? 25.231 2.713 -37.026 1.00 77.81 92 LYS A C 1
ATOM 729 O O . LYS A 1 92 ? 25.176 1.546 -36.669 1.00 77.81 92 LYS A O 1
ATOM 734 N N . ALA A 1 93 ? 24.461 3.655 -36.479 1.00 85.06 93 ALA A N 1
ATOM 735 C CA . ALA A 1 93 ? 23.442 3.381 -35.462 1.00 85.06 93 ALA A CA 1
ATOM 736 C C . ALA A 1 93 ? 23.962 2.597 -34.234 1.00 85.06 93 ALA A C 1
ATOM 738 O O . ALA A 1 93 ? 23.260 1.748 -33.686 1.00 85.06 93 ALA A O 1
ATOM 739 N N . ILE A 1 94 ? 25.160 2.942 -33.747 1.00 91.25 94 ILE A N 1
ATOM 740 C CA . ILE A 1 94 ? 25.825 2.313 -32.587 1.00 91.25 94 ILE A CA 1
ATOM 741 C C . ILE A 1 94 ? 24.891 2.229 -31.368 1.00 91.25 94 ILE A C 1
ATOM 743 O O . ILE A 1 94 ? 24.857 1.224 -30.669 1.00 91.25 94 ILE A O 1
ATOM 747 N N . LYS A 1 95 ? 24.057 3.253 -31.149 1.00 91.94 95 LYS A N 1
ATOM 748 C CA . LYS A 1 95 ? 23.076 3.277 -30.052 1.00 91.94 95 LYS A CA 1
ATOM 749 C C . LYS A 1 95 ? 21.952 2.245 -30.199 1.00 91.94 95 LYS A C 1
ATOM 751 O O . LYS A 1 95 ? 21.438 1.781 -29.188 1.00 91.94 95 LYS A O 1
ATOM 756 N N . GLN A 1 96 ? 21.572 1.874 -31.426 1.00 92.69 96 GLN A N 1
ATOM 757 C CA . GLN A 1 96 ? 20.632 0.768 -31.655 1.00 92.69 96 GLN A CA 1
ATOM 758 C C . GLN A 1 96 ? 21.293 -0.567 -31.300 1.00 92.69 96 GLN A C 1
ATOM 760 O O . GLN A 1 96 ? 20.671 -1.378 -30.622 1.00 92.69 96 GLN A O 1
ATOM 765 N N . ALA A 1 97 ? 22.562 -0.756 -31.681 1.00 92.94 97 ALA A N 1
ATOM 766 C CA . ALA A 1 97 ? 23.327 -1.945 -31.313 1.00 92.94 97 ALA A CA 1
ATOM 767 C C . ALA A 1 97 ? 23.453 -2.096 -29.790 1.00 92.94 97 ALA A C 1
ATOM 769 O O . ALA A 1 97 ? 23.145 -3.157 -29.257 1.00 92.94 97 ALA A O 1
ATOM 770 N N . SER A 1 98 ? 23.814 -1.018 -29.081 1.00 93.38 98 SER A N 1
ATOM 771 C CA . SER A 1 98 ? 23.893 -1.018 -27.613 1.00 93.38 98 SER A CA 1
ATOM 772 C C . SER A 1 98 ? 22.559 -1.366 -26.951 1.00 93.38 98 SER A C 1
ATOM 774 O O . SER A 1 98 ? 22.539 -2.095 -25.967 1.00 93.38 98 SER A O 1
ATOM 776 N N . LEU A 1 99 ? 21.439 -0.878 -27.494 1.00 94.44 99 LEU A N 1
ATOM 777 C CA . LEU A 1 99 ? 20.110 -1.193 -26.969 1.00 94.44 99 LEU A CA 1
ATOM 778 C C . LEU A 1 99 ? 19.733 -2.666 -27.180 1.00 94.44 99 LEU A C 1
ATOM 780 O O . LEU A 1 99 ? 19.224 -3.292 -26.255 1.00 94.44 99 LEU A O 1
ATOM 784 N N . LEU A 1 100 ? 19.994 -3.226 -28.364 1.00 94.38 100 LEU A N 1
ATOM 785 C CA . LEU A 1 100 ? 19.724 -4.639 -28.653 1.00 94.38 100 LEU A CA 1
ATOM 786 C C . LEU A 1 100 ? 20.584 -5.569 -27.794 1.00 94.38 100 LEU A C 1
ATOM 788 O O . LEU A 1 100 ? 20.077 -6.554 -27.263 1.00 94.38 100 LEU A O 1
ATOM 792 N N . GLU A 1 101 ? 21.863 -5.238 -27.615 1.00 93.50 101 GLU A N 1
ATOM 793 C CA . GLU A 1 101 ? 22.774 -6.003 -26.766 1.00 93.50 101 GLU A CA 1
ATOM 794 C C . GLU A 1 101 ? 22.329 -5.969 -25.301 1.00 93.50 101 GLU A C 1
ATOM 796 O O . GLU A 1 101 ? 22.195 -7.028 -24.688 1.00 93.50 101 GLU A O 1
ATOM 801 N N . PHE A 1 102 ? 21.998 -4.782 -24.783 1.00 93.81 102 PHE A N 1
ATOM 802 C CA . PHE A 1 102 ? 21.478 -4.605 -23.427 1.00 93.81 102 PHE A CA 1
ATOM 803 C C . PHE A 1 102 ? 20.200 -5.427 -23.195 1.00 93.81 102 PHE A C 1
ATOM 805 O O . PHE A 1 102 ? 20.106 -6.177 -22.226 1.00 93.81 102 PHE A O 1
ATOM 812 N N . LEU A 1 103 ? 19.236 -5.364 -24.120 1.00 93.81 103 LEU A N 1
ATOM 813 C CA . LEU A 1 103 ? 18.004 -6.154 -24.027 1.00 93.81 103 LEU A CA 1
ATOM 814 C C . LEU A 1 103 ? 18.248 -7.665 -24.197 1.00 93.81 103 LEU A C 1
ATOM 816 O O . LEU A 1 103 ? 17.488 -8.459 -23.656 1.00 93.81 103 LEU A O 1
ATOM 820 N N . SER A 1 104 ? 19.308 -8.086 -24.899 1.00 93.69 104 SER A N 1
ATOM 821 C CA . SER A 1 104 ? 19.654 -9.509 -25.080 1.00 93.69 104 SER A CA 1
ATOM 822 C C . SER A 1 104 ? 20.248 -10.183 -23.842 1.00 93.69 104 SER A C 1
ATOM 824 O O . SER A 1 104 ? 20.375 -11.410 -23.815 1.00 93.69 104 SER A O 1
ATOM 826 N N . GLN A 1 105 ? 20.669 -9.392 -22.855 1.00 92.19 105 GLN A N 1
ATOM 827 C CA . GLN A 1 105 ? 21.164 -9.873 -21.563 1.00 92.19 105 GLN A CA 1
ATOM 828 C C . GLN A 1 105 ? 20.034 -9.980 -20.530 1.00 92.19 105 GLN A C 1
ATOM 830 O O . GLN A 1 105 ? 20.186 -10.648 -19.511 1.00 92.19 105 GLN A O 1
ATOM 835 N N . ALA A 1 106 ? 18.892 -9.346 -20.797 1.00 88.69 106 ALA A N 1
ATOM 836 C CA . ALA A 1 106 ? 17.747 -9.332 -19.906 1.00 88.69 106 ALA A CA 1
ATOM 837 C C . ALA A 1 106 ? 16.926 -10.623 -20.027 1.00 88.69 106 ALA A C 1
ATOM 839 O O . ALA A 1 106 ? 16.536 -11.023 -21.123 1.00 88.69 106 ALA A O 1
ATOM 840 N N . SER A 1 107 ? 16.608 -11.253 -18.895 1.00 84.56 107 SER A N 1
ATOM 841 C CA . SER A 1 107 ? 15.675 -12.388 -18.833 1.00 84.56 107 SER A CA 1
ATOM 842 C C . SER A 1 107 ? 14.206 -11.955 -18.755 1.00 84.56 107 SER A C 1
ATOM 844 O O . SER A 1 107 ? 13.310 -12.755 -19.016 1.00 84.56 107 SER A O 1
ATOM 846 N N . GLN A 1 108 ? 13.949 -10.690 -18.412 1.00 87.94 108 GLN A N 1
ATOM 847 C CA . GLN A 1 108 ? 12.615 -10.104 -18.280 1.00 87.94 108 GLN A CA 1
ATOM 848 C C . GLN A 1 108 ? 12.517 -8.774 -19.043 1.00 87.94 108 GLN A C 1
ATOM 850 O O . GLN A 1 108 ? 13.546 -8.147 -19.308 1.00 87.94 108 GLN A O 1
ATOM 855 N N . PRO A 1 109 ? 11.297 -8.317 -19.396 1.00 89.81 109 PRO A N 1
ATOM 856 C CA . PRO A 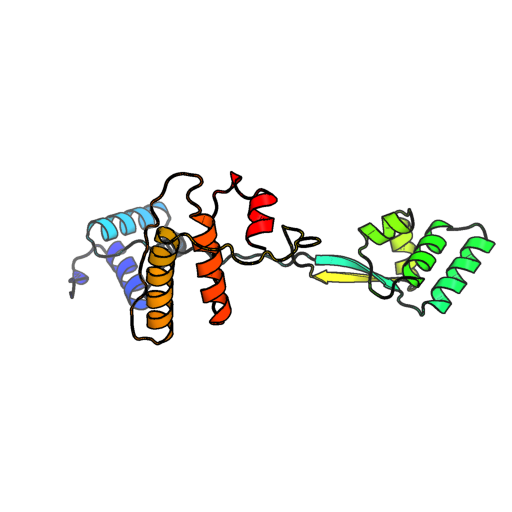1 109 ? 11.099 -6.987 -19.959 1.00 89.81 109 PRO A CA 1
ATOM 857 C C . PRO A 1 109 ? 11.693 -5.908 -19.047 1.00 89.81 109 PRO A C 1
ATOM 859 O O . PRO A 1 109 ? 11.497 -5.940 -17.834 1.00 89.81 109 PRO A O 1
ATOM 862 N N . ILE A 1 110 ? 12.363 -4.917 -19.634 1.00 92.38 110 ILE A N 1
ATOM 863 C CA . ILE A 1 110 ? 12.987 -3.806 -18.898 1.00 92.38 110 ILE A CA 1
ATOM 864 C C . ILE A 1 110 ? 12.178 -2.531 -19.119 1.00 92.38 110 ILE A C 1
ATOM 866 O O . ILE A 1 110 ? 11.678 -2.296 -20.221 1.00 92.38 110 ILE A O 1
ATOM 870 N N . SER A 1 111 ? 12.042 -1.680 -18.098 1.00 93.19 111 SER A N 1
ATOM 871 C CA . SER A 1 111 ? 11.309 -0.425 -18.268 1.00 93.19 111 SER A CA 1
ATOM 872 C C . SER A 1 111 ? 11.977 0.457 -19.332 1.00 93.19 111 SER A C 1
ATOM 874 O O . SER A 1 111 ? 13.200 0.493 -19.473 1.00 93.19 111 SER A O 1
ATOM 876 N N . LEU A 1 112 ? 11.192 1.231 -20.084 1.00 92.81 112 LEU A N 1
ATOM 877 C CA . LEU A 1 112 ? 11.725 2.120 -21.124 1.00 92.81 112 LEU A CA 1
ATOM 878 C C . LEU A 1 112 ? 12.756 3.113 -20.559 1.00 92.81 112 LEU A C 1
ATOM 880 O O . LEU A 1 112 ? 13.702 3.487 -21.250 1.00 92.81 112 LEU A O 1
ATOM 884 N N . SER A 1 113 ? 12.579 3.537 -19.305 1.00 90.75 113 SER A N 1
ATOM 885 C CA . SER A 1 113 ? 13.514 4.424 -18.607 1.00 90.75 113 SER A CA 1
ATOM 886 C C . SER A 1 113 ? 14.863 3.743 -18.358 1.00 90.75 113 SER A C 1
ATOM 888 O O . SER A 1 113 ? 15.904 4.296 -18.715 1.00 90.75 113 SER A O 1
ATOM 890 N N . GLU A 1 114 ? 14.853 2.530 -17.801 1.00 91.31 114 GLU A N 1
ATOM 891 C CA . GLU A 1 114 ? 16.068 1.754 -17.528 1.00 91.31 114 GLU A CA 1
ATOM 892 C C . GLU A 1 114 ? 16.778 1.351 -18.815 1.00 91.31 114 GLU A C 1
ATOM 894 O O . GLU A 1 114 ? 17.984 1.540 -18.917 1.00 91.31 114 GLU A O 1
ATOM 899 N N . ALA A 1 115 ? 16.044 0.898 -19.834 1.00 92.75 115 ALA A N 1
ATOM 900 C CA . ALA A 1 115 ? 16.625 0.527 -21.120 1.00 92.75 115 ALA A CA 1
ATOM 901 C C . ALA A 1 115 ? 17.329 1.713 -21.799 1.00 92.75 115 ALA A C 1
ATOM 903 O O . ALA A 1 115 ? 18.429 1.570 -22.331 1.00 92.75 115 ALA A O 1
ATOM 904 N N . LYS A 1 116 ? 16.739 2.915 -21.731 1.00 93.75 116 LYS A N 1
ATOM 905 C CA . LYS A 1 116 ? 17.381 4.135 -22.240 1.00 93.75 116 LYS A CA 1
ATOM 906 C C . LYS A 1 116 ? 18.642 4.505 -21.467 1.00 93.75 116 LYS A C 1
ATOM 908 O O . LYS A 1 116 ? 19.605 4.938 -22.096 1.00 93.75 116 LYS A O 1
ATOM 913 N N . LYS A 1 117 ? 18.639 4.354 -20.138 1.00 91.81 117 LYS A N 1
ATOM 914 C CA . LYS A 1 117 ? 19.809 4.623 -19.288 1.00 91.81 117 LYS A CA 1
ATOM 915 C C . LYS A 1 117 ? 20.920 3.599 -19.527 1.00 91.81 117 LYS A C 1
ATOM 917 O O . LYS A 1 117 ? 22.036 4.001 -19.833 1.00 91.81 117 LYS A O 1
ATOM 922 N N . GLY A 1 118 ? 20.602 2.306 -19.468 1.00 88.44 118 GLY A N 1
ATOM 923 C CA . GLY A 1 118 ? 21.556 1.208 -19.644 1.00 88.44 118 GLY A CA 1
ATOM 924 C C . GLY A 1 118 ? 22.206 1.193 -21.027 1.00 88.44 118 GLY A C 1
ATOM 925 O O . GLY A 1 118 ? 23.416 1.035 -21.139 1.00 88.44 118 GLY A O 1
ATOM 926 N N . ALA A 1 119 ? 21.433 1.462 -22.083 1.00 89.31 119 ALA A N 1
ATOM 927 C CA . ALA A 1 119 ? 21.960 1.574 -23.446 1.00 89.31 119 ALA A CA 1
ATOM 928 C C . ALA A 1 119 ? 22.457 2.987 -23.814 1.00 89.31 119 ALA A C 1
ATOM 930 O O . ALA A 1 119 ? 22.910 3.210 -24.941 1.00 89.31 119 ALA A O 1
ATOM 931 N N . ASN A 1 120 ? 22.330 3.955 -22.897 1.00 91.69 120 ASN A N 1
ATOM 932 C CA . ASN A 1 120 ? 22.621 5.374 -23.102 1.00 91.69 120 ASN A CA 1
ATOM 933 C C . ASN A 1 120 ? 22.083 5.901 -24.452 1.00 91.69 120 ASN A C 1
ATOM 935 O O . ASN A 1 120 ? 22.851 6.344 -25.318 1.00 91.69 120 ASN A O 1
ATOM 939 N N . CYS A 1 121 ? 20.767 5.776 -24.665 1.00 91.12 121 CYS A N 1
ATOM 940 C CA . CYS A 1 121 ? 20.105 6.082 -25.934 1.00 91.12 121 CYS A CA 1
ATOM 941 C C . CYS A 1 121 ? 18.833 6.940 -25.788 1.00 91.12 121 CYS A C 1
ATOM 943 O O . CYS A 1 121 ? 18.217 7.052 -24.724 1.00 91.12 121 CYS A O 1
ATOM 945 N N . LEU A 1 122 ? 18.427 7.565 -26.898 1.00 93.00 122 LEU A N 1
ATOM 946 C CA . LEU A 1 122 ? 17.252 8.435 -26.967 1.00 93.00 122 LEU A CA 1
ATOM 947 C C . LEU A 1 122 ? 15.992 7.657 -27.366 1.00 93.00 122 LEU A C 1
ATOM 949 O O . LEU A 1 122 ? 16.044 6.560 -27.918 1.00 93.00 122 LEU A O 1
ATOM 953 N N . THR A 1 123 ? 14.823 8.264 -27.146 1.00 92.00 123 THR A N 1
ATOM 954 C CA . THR A 1 123 ? 13.530 7.668 -27.526 1.00 92.00 123 THR A CA 1
ATOM 955 C C . THR A 1 123 ? 13.430 7.407 -29.038 1.00 92.00 123 THR A C 1
ATOM 957 O O . THR A 1 123 ? 12.759 6.468 -29.453 1.00 92.00 123 THR A O 1
ATOM 960 N N . SER A 1 124 ? 14.112 8.199 -29.873 1.00 92.50 124 SER A N 1
ATOM 961 C CA . SER A 1 124 ? 14.193 7.981 -31.325 1.00 92.50 124 SER A CA 1
ATOM 962 C C . SER A 1 124 ? 14.895 6.667 -31.683 1.00 92.50 124 SER A C 1
ATOM 964 O O . SER A 1 124 ? 14.433 5.957 -32.571 1.00 92.50 124 SER A O 1
ATOM 966 N N . THR A 1 125 ? 15.955 6.300 -30.954 1.00 92.69 125 THR A N 1
ATOM 967 C CA . THR A 1 125 ? 16.650 5.013 -31.102 1.00 92.69 125 THR A CA 1
ATOM 968 C C . THR A 1 125 ? 15.713 3.849 -30.795 1.00 92.69 125 THR A C 1
ATOM 970 O O . THR A 1 125 ? 15.643 2.905 -31.577 1.00 92.69 125 THR A O 1
ATOM 973 N N . VAL A 1 126 ? 14.946 3.954 -29.704 1.00 93.06 126 VAL A N 1
ATOM 974 C CA . VAL A 1 126 ? 13.936 2.954 -29.321 1.00 93.06 126 VAL A CA 1
ATOM 975 C C . VAL A 1 126 ? 12.875 2.812 -30.414 1.00 93.06 126 VAL A C 1
ATOM 977 O O . VAL A 1 126 ? 12.606 1.706 -30.866 1.00 93.06 126 VAL A O 1
ATOM 980 N N . LYS A 1 127 ? 12.313 3.926 -30.904 1.00 93.81 127 LYS A N 1
ATOM 981 C CA . LYS A 1 127 ? 11.325 3.901 -31.995 1.00 93.81 127 LYS A CA 1
ATOM 982 C C . LYS A 1 127 ? 11.872 3.229 -33.254 1.00 93.81 127 LYS A C 1
ATOM 984 O O . LYS A 1 127 ? 11.159 2.454 -33.875 1.00 93.81 127 LYS A O 1
ATOM 989 N N . ALA A 1 128 ? 13.129 3.486 -33.613 1.00 92.62 128 ALA A N 1
ATOM 990 C CA . ALA A 1 128 ? 13.743 2.883 -34.792 1.00 92.62 128 ALA A CA 1
ATOM 991 C C . ALA A 1 128 ? 13.843 1.352 -34.683 1.00 92.62 128 ALA A C 1
ATOM 993 O O . ALA A 1 128 ? 13.495 0.661 -35.634 1.00 92.62 128 ALA A O 1
ATOM 994 N N . VAL A 1 129 ? 14.265 0.810 -33.533 1.00 92.94 129 VAL A N 1
ATOM 995 C CA . VAL A 1 129 ? 14.342 -0.655 -33.350 1.00 92.94 129 VAL A CA 1
ATOM 996 C C . VAL A 1 129 ? 12.967 -1.309 -33.198 1.00 92.94 129 VAL A C 1
ATOM 998 O O . VAL A 1 129 ? 12.792 -2.446 -33.631 1.00 92.94 129 VAL A O 1
ATOM 1001 N N . VAL A 1 130 ? 11.981 -0.581 -32.659 1.00 94.75 130 VAL A N 1
ATOM 1002 C CA . VAL A 1 130 ? 10.582 -1.033 -32.597 1.00 94.75 130 VAL A CA 1
ATOM 1003 C C . VAL A 1 130 ? 9.959 -1.086 -33.992 1.00 94.75 130 VAL A C 1
ATOM 1005 O O . VAL A 1 130 ? 9.383 -2.102 -34.363 1.00 94.75 130 VAL A O 1
ATOM 1008 N N . ASN A 1 131 ? 10.146 -0.048 -34.812 1.00 93.50 131 ASN A N 1
ATOM 1009 C CA . ASN A 1 131 ? 9.648 -0.014 -36.193 1.00 93.50 131 ASN A CA 1
ATOM 1010 C C . ASN A 1 131 ? 10.272 -1.105 -37.076 1.00 93.50 131 ASN A C 1
ATOM 1012 O O . ASN A 1 131 ? 9.664 -1.532 -38.050 1.00 93.50 131 ASN A O 1
ATOM 1016 N N . ARG A 1 132 ? 11.486 -1.555 -36.738 1.00 91.31 132 ARG A N 1
ATOM 1017 C CA . ARG A 1 132 ? 12.165 -2.679 -37.401 1.00 91.31 132 ARG A CA 1
ATOM 1018 C C . ARG A 1 132 ? 11.709 -4.052 -36.893 1.00 91.31 132 ARG A C 1
ATOM 1020 O O . ARG A 1 132 ? 12.233 -5.054 -37.363 1.00 91.31 132 ARG A O 1
ATOM 1027 N N . GLY A 1 133 ? 10.792 -4.110 -35.926 1.00 92.56 133 GLY A N 1
ATOM 1028 C CA . GLY A 1 133 ? 10.272 -5.360 -35.371 1.00 92.56 133 GLY A CA 1
ATOM 1029 C C . GLY A 1 133 ? 11.271 -6.144 -34.514 1.00 92.56 133 GLY A C 1
ATOM 1030 O O . GLY A 1 133 ? 11.045 -7.317 -34.252 1.00 92.56 133 GLY A O 1
ATOM 1031 N N . LEU A 1 134 ? 12.375 -5.527 -34.075 1.00 93.38 134 LEU A N 1
ATOM 1032 C CA . LEU A 1 134 ? 13.393 -6.191 -33.243 1.00 93.38 134 LEU A CA 1
ATOM 1033 C C . LEU A 1 134 ? 13.048 -6.127 -31.749 1.00 93.38 134 LEU A C 1
ATOM 1035 O O . LEU A 1 134 ? 13.435 -6.992 -30.962 1.00 93.38 134 LEU A O 1
ATOM 1039 N N . VAL A 1 135 ? 12.318 -5.085 -31.355 1.00 95.19 135 VAL A N 1
ATOM 1040 C CA . VAL A 1 135 ? 11.909 -4.804 -29.977 1.00 95.19 135 VAL A CA 1
ATOM 1041 C C . VAL A 1 135 ? 10.417 -4.502 -29.970 1.00 95.19 135 VAL A C 1
ATOM 1043 O O . VAL A 1 135 ? 9.919 -3.814 -30.855 1.00 95.19 135 VAL A O 1
ATOM 1046 N N . GLU A 1 136 ? 9.707 -4.965 -28.952 1.00 94.56 136 GLU A N 1
ATOM 1047 C CA . GLU A 1 136 ? 8.298 -4.646 -28.737 1.00 94.56 136 GLU A CA 1
ATOM 1048 C C . GLU A 1 136 ? 8.142 -3.756 -27.502 1.00 94.56 136 GLU A C 1
ATOM 1050 O O . GLU A 1 136 ? 8.812 -3.957 -26.484 1.00 94.56 136 GLU A O 1
ATOM 1055 N N . LEU A 1 137 ? 7.238 -2.776 -27.590 1.00 93.50 137 LEU A N 1
ATOM 1056 C CA . LEU A 1 137 ? 6.846 -1.933 -26.467 1.00 93.50 137 LEU A CA 1
ATOM 1057 C C . LEU A 1 137 ? 5.542 -2.452 -25.863 1.00 93.50 137 LEU A C 1
ATOM 1059 O O . LEU A 1 137 ? 4.514 -2.490 -26.533 1.00 93.50 137 LEU A O 1
ATOM 1063 N N . GLN A 1 138 ? 5.577 -2.788 -24.578 1.00 91.50 138 GLN A N 1
ATOM 1064 C CA . GLN A 1 138 ? 4.424 -3.292 -23.837 1.00 91.50 138 GLN A CA 1
ATOM 1065 C C . GLN A 1 138 ? 4.077 -2.363 -22.676 1.00 91.50 138 GLN A C 1
ATOM 1067 O O . GLN A 1 138 ? 4.953 -1.805 -22.018 1.00 91.50 138 GLN A O 1
ATOM 1072 N N . GLN A 1 139 ? 2.782 -2.172 -22.427 1.00 89.88 139 GLN A N 1
ATOM 1073 C CA . GLN A 1 139 ? 2.291 -1.407 -21.282 1.00 89.88 139 GLN A CA 1
ATOM 1074 C C . GLN A 1 139 ? 2.024 -2.368 -20.130 1.00 89.88 139 GLN A C 1
ATOM 1076 O O . GLN A 1 139 ? 1.025 -3.085 -20.146 1.00 89.88 139 GLN A O 1
ATOM 1081 N N . ILE A 1 140 ? 2.907 -2.369 -19.135 1.00 87.62 140 ILE A N 1
ATOM 1082 C CA . ILE A 1 140 ? 2.772 -3.217 -17.950 1.00 87.62 140 ILE A CA 1
ATOM 1083 C C . ILE A 1 140 ? 2.133 -2.392 -16.834 1.00 87.62 140 ILE A C 1
ATOM 1085 O O . ILE A 1 140 ? 2.513 -1.242 -16.591 1.00 87.62 140 ILE A O 1
ATOM 1089 N N . GLU A 1 141 ? 1.126 -2.963 -16.172 1.00 82.69 141 GLU A N 1
ATOM 1090 C CA . GLU A 1 141 ? 0.559 -2.376 -14.961 1.00 82.69 141 GLU A CA 1
ATOM 1091 C C . GLU A 1 141 ? 1.544 -2.544 -13.809 1.00 82.69 141 GLU A C 1
ATOM 1093 O O . GLU A 1 141 ? 1.883 -3.657 -13.417 1.00 82.69 141 GLU A O 1
ATOM 1098 N N . VAL A 1 142 ? 2.005 -1.420 -13.268 1.00 78.88 142 VAL A N 1
ATOM 1099 C CA . VAL A 1 142 ? 2.940 -1.393 -12.146 1.00 78.88 142 VAL A CA 1
ATOM 1100 C C . VAL A 1 142 ? 2.187 -0.905 -10.918 1.00 78.88 142 VAL A C 1
ATOM 1102 O O . VAL A 1 142 ? 1.544 0.155 -10.938 1.00 78.88 142 VAL A O 1
ATOM 1105 N N . LYS A 1 143 ? 2.262 -1.679 -9.832 1.00 72.81 143 LYS A N 1
ATOM 1106 C CA . LYS A 1 143 ? 1.754 -1.242 -8.532 1.00 72.81 143 LYS A CA 1
ATOM 1107 C C . LYS A 1 143 ? 2.557 -0.023 -8.085 1.00 72.81 143 LYS A C 1
ATOM 1109 O O . LYS A 1 143 ? 3.779 0.001 -8.169 1.00 72.81 143 LYS A O 1
ATOM 1114 N N . ARG A 1 144 ? 1.861 1.023 -7.638 1.00 67.00 144 ARG A N 1
ATOM 1115 C CA . ARG A 1 144 ? 2.522 2.146 -6.970 1.00 67.00 144 ARG A CA 1
ATOM 1116 C C . ARG A 1 144 ? 2.871 1.662 -5.574 1.00 67.00 144 ARG A C 1
ATOM 1118 O O . ARG A 1 144 ? 1.991 1.636 -4.723 1.00 67.00 144 ARG A O 1
ATOM 1125 N N . GLU A 1 145 ? 4.111 1.254 -5.376 1.00 67.25 145 GLU A N 1
ATOM 1126 C CA . GLU A 1 145 ? 4.654 1.041 -4.041 1.00 67.25 145 GLU A CA 1
ATOM 1127 C C . GLU A 1 145 ? 5.236 2.383 -3.586 1.00 67.25 145 GLU A C 1
ATOM 1129 O O . GLU A 1 145 ? 6.227 2.843 -4.154 1.00 67.25 145 GLU A O 1
ATOM 1134 N N . PRO A 1 146 ? 4.565 3.101 -2.665 1.00 65.94 146 PRO A N 1
ATOM 1135 C CA . PRO A 1 146 ? 5.045 4.395 -2.182 1.00 65.94 146 PRO A CA 1
ATOM 1136 C C . PRO A 1 146 ? 6.290 4.256 -1.297 1.00 65.94 146 PRO A C 1
ATOM 1138 O O . PRO A 1 146 ? 6.947 5.249 -1.008 1.00 65.94 146 PRO A O 1
ATOM 1141 N N . ILE A 1 147 ? 6.583 3.031 -0.863 1.00 68.94 147 ILE A N 1
ATOM 1142 C CA . ILE A 1 147 ? 7.606 2.674 0.105 1.00 68.94 147 ILE A CA 1
ATOM 1143 C C . ILE A 1 147 ? 8.405 1.512 -0.486 1.00 68.94 147 ILE A C 1
ATOM 1145 O O . ILE A 1 147 ? 7.812 0.560 -0.991 1.00 68.94 147 ILE A O 1
ATOM 1149 N N . SER A 1 148 ? 9.735 1.591 -0.419 1.00 70.88 148 SER A N 1
ATOM 1150 C CA . SER A 1 148 ? 10.597 0.444 -0.703 1.00 70.88 148 SER A CA 1
ATOM 1151 C C . SER A 1 148 ? 10.730 -0.402 0.555 1.00 70.88 148 SER A C 1
ATOM 1153 O O . SER A 1 148 ? 11.157 0.106 1.587 1.00 70.88 148 SER A O 1
ATOM 1155 N N . TYR A 1 149 ? 10.400 -1.686 0.454 1.00 72.38 149 TYR A N 1
ATOM 1156 C CA . TYR A 1 149 ? 10.598 -2.661 1.530 1.00 72.38 149 TYR A CA 1
ATOM 1157 C C . TYR A 1 149 ? 11.965 -3.366 1.446 1.00 72.38 149 TYR A C 1
ATOM 1159 O O . TYR A 1 149 ? 12.267 -4.261 2.231 1.00 72.38 149 TYR A O 1
ATOM 1167 N N . GLN A 1 150 ? 12.799 -3.002 0.465 1.00 68.06 150 GLN A N 1
ATOM 1168 C CA . GLN A 1 150 ? 14.107 -3.623 0.264 1.00 68.06 150 GLN A CA 1
ATOM 1169 C C . GLN A 1 150 ? 15.047 -3.290 1.426 1.00 68.06 150 GLN A C 1
ATOM 1171 O O . GLN A 1 150 ? 15.258 -2.122 1.733 1.00 68.06 150 GLN A O 1
ATOM 1176 N N . GLY A 1 151 ? 15.640 -4.320 2.032 1.00 68.88 151 GLY A N 1
ATOM 1177 C CA . GLY A 1 151 ? 16.585 -4.168 3.143 1.00 68.88 151 GLY A CA 1
ATOM 1178 C C . GLY A 1 151 ? 15.941 -4.062 4.528 1.00 68.88 151 GLY A C 1
ATOM 1179 O O . GLY A 1 151 ? 16.671 -3.969 5.510 1.00 68.88 151 GLY A O 1
ATOM 1180 N N . ILE A 1 152 ? 14.608 -4.125 4.633 1.00 75.62 152 ILE A N 1
ATOM 1181 C CA . ILE A 1 152 ? 13.928 -4.199 5.930 1.00 75.62 152 ILE A CA 1
ATOM 1182 C C . ILE A 1 152 ? 14.041 -5.632 6.453 1.00 75.62 152 ILE A C 1
ATOM 1184 O O . ILE A 1 152 ? 13.627 -6.583 5.788 1.00 75.62 152 ILE A O 1
ATOM 1188 N N . THR A 1 153 ? 14.634 -5.786 7.636 1.00 72.88 153 THR A N 1
ATOM 1189 C CA . THR A 1 153 ? 14.752 -7.083 8.314 1.00 72.88 153 THR A CA 1
ATOM 1190 C C . THR A 1 153 ? 13.651 -7.179 9.368 1.00 72.88 153 THR A C 1
ATOM 1192 O O . THR A 1 153 ? 13.549 -6.259 10.180 1.00 72.88 153 THR A O 1
ATOM 1195 N N . PRO A 1 154 ? 12.843 -8.256 9.396 1.00 71.94 154 PRO A N 1
ATOM 1196 C CA . PRO A 1 154 ? 11.844 -8.443 10.443 1.00 71.94 154 PRO A CA 1
ATOM 1197 C C . PRO A 1 154 ? 12.498 -8.438 11.826 1.00 71.94 154 PRO A C 1
ATOM 1199 O O . PRO A 1 154 ? 13.448 -9.184 12.067 1.00 71.94 154 PRO A O 1
ATOM 1202 N N . SER A 1 155 ? 11.994 -7.604 12.733 1.00 75.06 155 SER A N 1
ATOM 1203 C CA . SER A 1 155 ? 12.436 -7.595 14.126 1.00 75.06 155 SER A CA 1
ATOM 1204 C C . SER A 1 155 ? 11.694 -8.652 14.942 1.00 75.06 155 SER A C 1
ATOM 1206 O O . SER A 1 155 ? 10.505 -8.895 14.724 1.00 75.06 155 SER A O 1
ATOM 1208 N N . GLU A 1 156 ? 12.360 -9.234 15.938 1.00 82.50 156 GLU A N 1
ATOM 1209 C CA . GLU A 1 156 ? 11.678 -10.064 16.932 1.00 82.50 156 GLU A CA 1
ATOM 1210 C C . GLU A 1 156 ? 10.906 -9.208 17.955 1.00 82.50 156 GLU A C 1
ATOM 1212 O O . GLU A 1 156 ? 11.323 -8.081 18.244 1.00 82.50 156 GLU A O 1
ATOM 1217 N N . PRO A 1 157 ? 9.791 -9.717 18.519 1.00 85.00 157 PRO A N 1
ATOM 1218 C CA . PRO A 1 157 ? 9.043 -9.012 19.556 1.00 85.00 157 PRO A CA 1
ATOM 1219 C C . PRO A 1 157 ? 9.900 -8.764 20.797 1.00 85.00 157 PRO A C 1
ATOM 1221 O O . PRO A 1 157 ? 10.571 -9.672 21.292 1.00 85.00 157 PRO A O 1
ATOM 1224 N N . LEU A 1 158 ? 9.826 -7.555 21.349 1.00 89.56 158 LEU A N 1
ATOM 1225 C CA . LEU A 1 158 ? 10.540 -7.227 22.577 1.00 89.56 158 LEU A CA 1
ATOM 1226 C C . LEU A 1 158 ? 9.854 -7.862 23.793 1.00 89.56 158 LEU A C 1
ATOM 1228 O O . LEU A 1 158 ? 8.632 -8.042 23.842 1.00 89.56 158 LEU A O 1
ATOM 1232 N N . ALA A 1 159 ? 10.644 -8.166 24.823 1.00 93.44 159 ALA A N 1
ATOM 1233 C CA . ALA A 1 159 ? 10.103 -8.610 26.100 1.00 93.44 159 ALA A CA 1
ATOM 1234 C C . ALA A 1 159 ? 9.284 -7.478 26.745 1.00 93.44 159 ALA A C 1
ATOM 1236 O O . ALA A 1 159 ? 9.806 -6.401 27.035 1.00 93.44 159 ALA A O 1
ATOM 1237 N N . LEU A 1 160 ? 7.994 -7.733 26.970 1.00 94.81 160 LEU A N 1
ATOM 1238 C CA . LEU A 1 160 ? 7.100 -6.777 27.617 1.00 94.81 160 LEU A CA 1
ATOM 1239 C C . LEU A 1 160 ? 7.388 -6.687 29.117 1.00 94.81 160 LEU A C 1
ATOM 1241 O O . LEU A 1 160 ? 7.584 -7.704 29.784 1.00 94.81 160 LEU A O 1
ATOM 1245 N N . THR A 1 161 ? 7.310 -5.475 29.665 1.00 95.94 161 THR A N 1
ATOM 1246 C CA . THR A 1 161 ? 7.234 -5.279 31.121 1.00 95.94 161 THR A CA 1
ATOM 1247 C C . THR A 1 161 ? 5.915 -5.822 31.669 1.00 95.94 161 THR A C 1
ATOM 1249 O O . THR A 1 161 ? 4.948 -5.987 30.922 1.00 95.94 161 THR A O 1
ATOM 1252 N N . ASP A 1 162 ? 5.815 -6.039 32.980 1.00 96.31 162 ASP A N 1
ATOM 1253 C CA . ASP A 1 162 ? 4.590 -6.574 33.594 1.00 96.31 162 ASP A CA 1
ATOM 1254 C C . ASP A 1 162 ? 3.351 -5.712 33.305 1.00 96.31 162 ASP A C 1
ATOM 1256 O O . ASP A 1 162 ? 2.281 -6.227 32.965 1.00 96.31 162 ASP A O 1
ATOM 1260 N N . ALA A 1 163 ? 3.505 -4.385 33.353 1.00 94.69 163 ALA A N 1
ATOM 1261 C CA . ALA A 1 163 ? 2.431 -3.450 33.027 1.00 94.69 163 ALA A CA 1
ATOM 1262 C C . ALA A 1 163 ? 2.006 -3.556 31.552 1.00 94.69 163 ALA A C 1
ATOM 1264 O O . ALA A 1 163 ? 0.812 -3.585 31.243 1.00 94.69 163 ALA A O 1
ATOM 1265 N N . GLN A 1 164 ? 2.972 -3.656 30.634 1.00 96.69 164 GLN A N 1
ATOM 1266 C CA . GLN A 1 164 ? 2.690 -3.816 29.207 1.00 96.69 164 GLN A CA 1
ATOM 1267 C C . GLN A 1 164 ? 2.051 -5.173 28.906 1.00 96.69 164 GLN A C 1
ATOM 1269 O O . GLN A 1 164 ? 1.111 -5.246 28.119 1.00 96.69 164 GLN A O 1
ATOM 1274 N N . LYS A 1 165 ? 2.518 -6.236 29.567 1.00 96.50 165 LYS A N 1
ATOM 1275 C CA . LYS A 1 165 ? 1.993 -7.595 29.441 1.00 96.50 165 LYS A CA 1
ATOM 1276 C C . LYS A 1 165 ? 0.535 -7.667 29.881 1.00 96.50 165 LYS A C 1
ATOM 1278 O O . LYS A 1 165 ? -0.278 -8.227 29.154 1.00 96.50 165 LYS A O 1
ATOM 1283 N N . SER A 1 166 ? 0.184 -7.044 31.006 1.00 95.94 166 SER A N 1
ATOM 1284 C CA . SER A 1 166 ? -1.206 -6.955 31.476 1.00 95.94 166 SER A CA 1
ATOM 1285 C C . SER A 1 166 ? -2.111 -6.216 30.474 1.00 95.94 166 SER A C 1
ATOM 1287 O O . SER A 1 166 ? -3.189 -6.702 30.104 1.00 95.94 166 SER A O 1
ATOM 1289 N N . ALA A 1 167 ? -1.643 -5.078 29.947 1.00 96.50 167 ALA A N 1
AT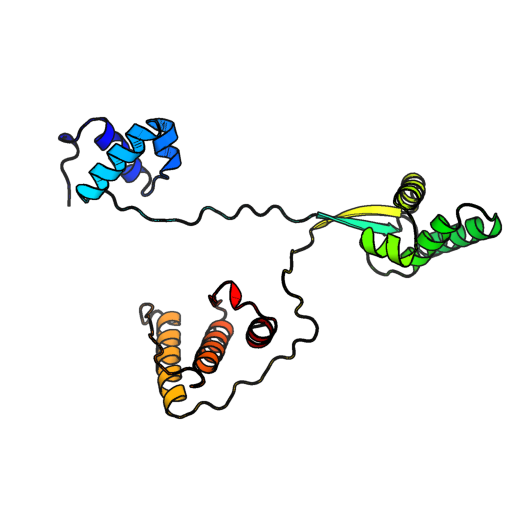OM 1290 C CA . ALA A 1 167 ? -2.365 -4.327 28.920 1.00 96.50 167 ALA A CA 1
ATOM 1291 C C . ALA A 1 167 ? -2.547 -5.147 27.629 1.00 96.50 167 ALA A C 1
ATOM 1293 O O . ALA A 1 167 ? -3.650 -5.226 27.085 1.00 96.50 167 ALA A O 1
ATOM 1294 N N . PHE A 1 168 ? -1.485 -5.809 27.167 1.00 96.81 168 PHE A N 1
ATOM 1295 C CA . PHE A 1 168 ? -1.508 -6.661 25.983 1.00 96.81 168 PHE A CA 1
ATOM 1296 C C . PHE A 1 168 ? -2.443 -7.866 26.152 1.00 96.81 168 PHE A C 1
ATOM 1298 O O . PHE A 1 168 ? -3.261 -8.127 25.273 1.00 96.81 168 PHE A O 1
ATOM 1305 N N . GLN A 1 169 ? -2.408 -8.557 27.294 1.00 96.88 169 GLN A N 1
ATOM 1306 C CA . GLN A 1 169 ? -3.296 -9.689 27.587 1.00 96.88 169 GLN A CA 1
ATOM 1307 C C . GLN A 1 169 ? -4.777 -9.286 27.584 1.00 96.88 169 GLN A C 1
ATOM 1309 O O . GLN A 1 169 ? -5.630 -10.037 27.102 1.00 96.88 169 GLN A O 1
ATOM 1314 N N . SER A 1 170 ? -5.093 -8.080 28.062 1.00 96.06 170 SER A N 1
ATOM 1315 C CA . SER A 1 170 ? -6.455 -7.533 28.004 1.00 96.06 170 SER A CA 1
ATOM 1316 C C . SER A 1 170 ? -6.930 -7.348 26.557 1.00 96.06 170 SER A C 1
ATOM 1318 O O . SER A 1 170 ? -8.061 -7.698 26.217 1.00 96.06 170 SER A O 1
ATOM 1320 N N . ILE A 1 171 ? -6.048 -6.866 25.677 1.00 96.38 171 ILE A N 1
ATOM 1321 C CA . ILE A 1 171 ? -6.329 -6.716 24.242 1.00 96.38 171 ILE A CA 1
ATOM 1322 C C . ILE A 1 171 ? -6.451 -8.092 23.568 1.00 96.38 171 ILE A C 1
ATOM 1324 O O . ILE A 1 171 ? -7.428 -8.351 22.862 1.00 96.38 171 ILE A O 1
ATOM 1328 N N . GLN A 1 172 ? -5.491 -8.991 23.806 1.00 95.88 172 GLN A N 1
ATOM 1329 C CA . GLN A 1 172 ? -5.416 -10.316 23.186 1.00 95.88 172 GLN A CA 1
ATOM 1330 C C . GLN A 1 172 ? -6.621 -11.188 23.555 1.00 95.88 172 GLN A C 1
ATOM 1332 O O . GLN A 1 172 ? -7.254 -11.778 22.680 1.00 95.88 172 GLN A O 1
ATOM 1337 N N . SER A 1 173 ? -6.981 -11.247 24.839 1.00 95.81 173 SER A N 1
ATOM 1338 C CA . SER A 1 173 ? -8.136 -12.023 25.305 1.00 95.81 173 SER A CA 1
ATOM 1339 C C . SER A 1 173 ? -9.428 -11.563 24.632 1.00 95.81 173 SER A C 1
ATOM 1341 O O . SER A 1 173 ? -10.200 -12.389 24.135 1.00 95.81 173 SER A O 1
ATOM 1343 N N . ARG A 1 174 ? -9.636 -10.245 24.524 1.00 95.75 174 ARG A N 1
ATOM 1344 C CA . ARG A 1 174 ? -10.813 -9.694 23.857 1.00 95.75 174 ARG A CA 1
ATOM 1345 C C . ARG A 1 174 ? -10.809 -9.975 22.359 1.00 95.75 174 ARG A C 1
ATOM 1347 O O . ARG A 1 174 ? -11.845 -10.360 21.821 1.00 95.75 174 ARG A O 1
ATOM 1354 N N . LEU A 1 175 ? -9.659 -9.838 21.698 1.00 94.94 175 LEU A N 1
ATOM 1355 C CA . LEU A 1 175 ? -9.494 -10.171 20.283 1.00 94.94 175 LEU A CA 1
ATOM 1356 C C . LEU A 1 175 ? -9.901 -11.627 20.004 1.00 94.94 175 LEU A C 1
ATOM 1358 O O . LEU A 1 175 ? -10.697 -11.882 19.099 1.00 94.94 175 LEU A O 1
ATOM 1362 N N . LEU A 1 176 ? -9.419 -12.570 20.816 1.00 94.94 176 LEU A N 1
ATOM 1363 C CA . LEU A 1 176 ? -9.735 -13.993 20.678 1.00 94.94 176 LEU A CA 1
ATOM 1364 C C . LEU A 1 176 ? -11.226 -14.284 20.894 1.00 94.94 176 LEU A C 1
ATOM 1366 O O . LEU A 1 176 ? -11.809 -15.063 20.139 1.00 94.94 176 LEU A O 1
ATOM 1370 N N . GLN A 1 177 ? -11.863 -13.647 21.881 1.00 95.56 177 GLN A N 1
ATOM 1371 C CA . GLN A 1 177 ? -13.307 -13.789 22.105 1.00 95.56 177 GLN A CA 1
ATOM 1372 C C . GLN A 1 177 ? -14.123 -13.261 20.917 1.00 95.56 177 GLN A C 1
ATOM 1374 O O . GLN A 1 177 ? -15.076 -13.912 20.489 1.00 95.56 177 GLN A O 1
ATOM 1379 N N . VAL A 1 178 ? -13.742 -12.108 20.352 1.00 94.56 178 VAL A N 1
ATOM 1380 C CA . VAL A 1 178 ? -14.422 -11.517 19.188 1.00 94.56 178 VAL A CA 1
ATOM 1381 C C . VAL A 1 178 ? -14.300 -12.427 17.968 1.00 94.56 178 VAL A C 1
ATOM 1383 O O . VAL A 1 178 ? -15.291 -12.678 17.286 1.00 94.56 178 VAL A O 1
ATOM 1386 N N . VAL A 1 179 ? -13.111 -12.980 17.710 1.00 92.38 179 VAL A N 1
ATOM 1387 C CA . VAL A 1 179 ? -12.895 -13.907 16.586 1.00 92.38 179 VAL A CA 1
ATOM 1388 C C . VAL A 1 179 ? -13.711 -15.195 16.740 1.00 92.38 179 VAL A C 1
ATOM 1390 O O . VAL A 1 179 ? -14.189 -15.726 15.740 1.00 92.38 179 VAL A O 1
ATOM 1393 N N . LYS A 1 180 ? -13.938 -15.656 17.975 1.00 94.44 180 LYS A N 1
ATOM 1394 C CA . LYS A 1 180 ? -14.806 -16.804 18.287 1.00 94.44 180 LYS A CA 1
ATOM 1395 C C . LYS A 1 180 ? -16.306 -16.475 18.289 1.00 94.44 180 LYS A C 1
ATOM 1397 O O . LYS A 1 180 ? -17.108 -17.363 18.558 1.00 94.44 180 LYS A O 1
ATOM 1402 N N . GLY A 1 181 ? -16.701 -15.224 18.042 1.00 93.25 181 GLY A N 1
ATOM 1403 C CA . GLY A 1 181 ? -18.103 -14.792 18.114 1.00 93.25 181 GLY A CA 1
ATOM 1404 C C . GLY A 1 181 ? -18.674 -14.746 19.537 1.00 93.25 181 GLY A C 1
ATOM 1405 O O . GLY A 1 181 ? -19.885 -14.678 19.709 1.00 93.25 181 GLY A O 1
ATOM 1406 N N . GLN A 1 182 ? -17.816 -14.780 20.559 1.00 94.38 182 GLN A N 1
ATOM 1407 C CA . GLN A 1 182 ? -18.198 -14.779 21.978 1.00 94.38 182 GLN A CA 1
ATOM 1408 C C . GLN A 1 182 ? -18.304 -13.362 22.561 1.00 94.38 182 GLN A C 1
ATOM 1410 O O . GLN A 1 182 ? -18.701 -13.181 23.709 1.00 94.38 182 GLN A O 1
ATOM 1415 N N . ALA A 1 183 ? -17.907 -12.350 21.790 1.00 93.25 183 ALA A N 1
ATOM 1416 C CA . ALA A 1 183 ? -17.818 -10.973 22.236 1.00 93.25 183 ALA A CA 1
ATOM 1417 C C . ALA A 1 183 ? -18.005 -9.981 21.085 1.00 93.25 183 ALA A C 1
ATOM 1419 O O . ALA A 1 183 ? -17.616 -10.241 19.947 1.00 93.25 183 ALA A O 1
ATOM 1420 N N . SER A 1 184 ? -18.517 -8.797 21.416 1.00 91.56 184 SER A N 1
ATOM 1421 C CA . SER A 1 184 ? -18.532 -7.643 20.514 1.00 91.56 184 SER A CA 1
ATOM 1422 C C . SER A 1 184 ? -17.180 -6.913 20.512 1.00 91.56 184 SER A C 1
ATOM 1424 O O . SER A 1 184 ? -16.501 -6.908 21.549 1.00 91.56 184 SER A O 1
ATOM 1426 N N . PRO A 1 185 ? -16.803 -6.243 19.403 1.00 89.75 185 PRO A N 1
ATOM 1427 C CA . PRO A 1 185 ? -15.611 -5.399 19.337 1.00 89.75 185 PRO A CA 1
ATOM 1428 C C . PRO A 1 185 ? -15.543 -4.382 20.483 1.00 89.75 185 PRO A C 1
ATOM 1430 O O . PRO A 1 185 ? -16.568 -3.919 20.984 1.00 89.75 185 PRO A O 1
ATOM 1433 N N . THR A 1 186 ? -14.331 -4.032 20.908 1.00 91.38 186 THR A N 1
ATOM 1434 C CA . THR A 1 186 ? -14.102 -3.143 22.056 1.00 91.38 186 THR A CA 1
ATOM 1435 C C . THR A 1 186 ? -13.014 -2.132 21.736 1.00 91.38 186 THR A C 1
ATOM 1437 O O . THR A 1 186 ? -12.089 -2.424 20.980 1.00 91.38 186 THR A O 1
ATOM 1440 N N . ILE A 1 187 ? -13.152 -0.936 22.304 1.00 94.81 187 ILE A N 1
ATOM 1441 C CA . ILE A 1 187 ? -12.193 0.157 22.169 1.00 94.81 187 ILE A CA 1
ATOM 1442 C C . ILE A 1 187 ? -11.301 0.151 23.408 1.00 94.81 187 ILE A C 1
ATOM 1444 O O . ILE A 1 187 ? -11.803 0.156 24.530 1.00 94.81 187 ILE A O 1
ATOM 1448 N N . PHE A 1 188 ? -9.987 0.160 23.196 1.00 95.19 188 PHE A N 1
ATOM 1449 C CA . PHE A 1 188 ? -8.994 0.278 24.258 1.00 95.19 188 PHE A CA 1
ATOM 1450 C C . PHE A 1 188 ? -8.317 1.644 24.182 1.00 95.19 188 PHE A C 1
ATOM 1452 O O . PHE A 1 188 ? -7.894 2.070 23.107 1.00 95.19 188 PHE A O 1
ATOM 1459 N N . LEU A 1 189 ? -8.177 2.308 25.329 1.00 95.62 189 LEU A N 1
ATOM 1460 C CA . LEU A 1 189 ? -7.304 3.466 25.485 1.00 95.62 189 LEU A CA 1
ATOM 1461 C C . LEU A 1 189 ? -6.016 3.010 26.170 1.00 95.62 189 LEU A C 1
ATOM 1463 O O . LEU A 1 189 ? -6.027 2.662 27.348 1.00 95.62 189 LEU A O 1
ATOM 1467 N N . LEU A 1 190 ? -4.904 3.028 25.438 1.00 95.12 190 LEU A N 1
ATOM 1468 C CA . LEU A 1 190 ? -3.590 2.737 26.001 1.00 95.12 190 LEU A CA 1
ATOM 1469 C C . LEU A 1 190 ? -2.931 4.037 26.472 1.00 95.12 190 LEU A C 1
ATOM 1471 O O . LEU A 1 190 ? -2.358 4.779 25.672 1.00 95.12 190 LEU A O 1
ATOM 1475 N N . HIS A 1 191 ? -3.031 4.316 27.769 1.00 94.25 191 HIS A N 1
ATOM 1476 C CA . HIS A 1 191 ? -2.460 5.515 28.373 1.00 94.25 191 HIS A CA 1
ATOM 1477 C C . HIS A 1 191 ? -1.022 5.273 28.849 1.00 94.25 191 HIS A C 1
ATOM 1479 O O . HIS A 1 191 ? -0.734 4.289 29.525 1.00 94.25 191 HIS A O 1
ATOM 1485 N N . GLY A 1 192 ? -0.113 6.182 28.505 1.00 92.94 192 GLY A N 1
ATOM 1486 C CA . GLY A 1 192 ? 1.281 6.126 28.935 1.00 92.94 192 GLY A CA 1
ATOM 1487 C C . GLY A 1 192 ? 2.088 7.284 28.366 1.00 92.94 192 GLY A C 1
ATOM 1488 O O . GLY A 1 192 ? 1.772 7.798 27.288 1.00 92.94 192 GLY A O 1
ATOM 1489 N N . VAL A 1 193 ? 3.145 7.685 29.066 1.00 92.56 193 VAL A N 1
ATOM 1490 C CA . VAL A 1 193 ? 4.060 8.747 28.622 1.00 92.56 193 VAL A CA 1
ATOM 1491 C C . VAL A 1 193 ? 4.848 8.335 27.370 1.00 92.56 193 VAL A C 1
ATOM 1493 O O . VAL A 1 193 ? 4.879 7.165 26.977 1.00 92.56 193 VAL A O 1
ATOM 1496 N N . THR A 1 194 ? 5.462 9.289 26.676 1.00 90.44 194 THR A N 1
ATOM 1497 C CA . THR A 1 194 ? 6.389 8.988 25.572 1.00 90.44 194 THR A CA 1
ATOM 1498 C C . THR A 1 194 ? 7.533 8.102 26.075 1.00 90.44 194 THR A C 1
ATOM 1500 O O . THR A 1 194 ? 7.981 8.256 27.204 1.00 90.44 194 THR A O 1
ATOM 1503 N N . GLY A 1 195 ? 7.971 7.130 25.271 1.00 88.38 195 GLY A N 1
ATOM 1504 C CA . GLY A 1 195 ? 9.011 6.174 25.675 1.00 88.38 195 GLY A CA 1
ATOM 1505 C C . GLY A 1 195 ? 8.527 5.007 26.546 1.00 88.38 195 GLY A C 1
ATOM 1506 O O . GLY A 1 195 ? 9.273 4.058 26.736 1.00 88.38 195 GLY A O 1
ATOM 1507 N N . SER A 1 196 ? 7.264 4.980 26.991 1.00 92.06 196 SER A N 1
ATOM 1508 C CA . SER A 1 196 ? 6.721 3.871 27.801 1.00 92.06 196 SER A CA 1
ATOM 1509 C C . SER A 1 196 ? 6.484 2.557 27.028 1.00 92.06 196 SER A C 1
ATOM 1511 O O . SER A 1 196 ? 5.838 1.646 27.543 1.00 92.06 196 SER A O 1
ATOM 1513 N N . GLY A 1 197 ? 6.912 2.475 25.763 1.00 91.38 197 GLY A N 1
ATOM 1514 C CA . GLY A 1 197 ? 6.759 1.288 24.913 1.00 91.38 197 GLY A CA 1
ATOM 1515 C C . GLY A 1 197 ? 5.339 1.006 24.404 1.00 91.38 197 GLY A C 1
ATOM 1516 O O . GLY A 1 197 ? 5.018 -0.137 24.106 1.00 91.38 197 GLY A O 1
ATOM 1517 N N . LYS A 1 198 ? 4.470 2.022 24.265 1.00 94.75 198 LYS A N 1
ATOM 1518 C CA . LYS A 1 198 ? 3.117 1.834 23.685 1.00 94.75 198 LYS A CA 1
ATOM 1519 C C . LYS A 1 198 ? 3.152 1.218 22.282 1.00 94.75 198 LYS A C 1
ATOM 1521 O O . LYS A 1 198 ? 2.303 0.395 21.959 1.00 94.75 198 LYS A O 1
ATOM 1526 N N . THR A 1 199 ? 4.141 1.609 21.479 1.00 91.62 199 THR A N 1
ATOM 1527 C CA . THR A 1 199 ? 4.342 1.095 20.120 1.00 91.62 199 THR A CA 1
ATOM 1528 C C . THR A 1 199 ? 4.519 -0.419 20.106 1.00 91.62 199 THR A C 1
ATOM 1530 O O . THR A 1 199 ? 3.914 -1.080 19.272 1.00 91.62 199 THR A O 1
ATOM 1533 N N . GLU A 1 200 ? 5.249 -0.978 21.073 1.00 93.38 200 GLU A N 1
ATOM 1534 C CA . GLU A 1 200 ? 5.462 -2.425 21.171 1.00 93.38 200 GLU A CA 1
ATOM 1535 C C . GLU A 1 200 ? 4.143 -3.178 21.388 1.00 93.38 200 GLU A C 1
ATOM 1537 O O . GLU A 1 200 ? 3.875 -4.185 20.738 1.00 93.38 200 GLU A O 1
ATOM 1542 N N . ILE A 1 201 ? 3.253 -2.637 22.227 1.00 95.25 201 ILE A N 1
ATOM 1543 C CA . ILE A 1 201 ? 1.915 -3.212 22.428 1.00 95.25 201 ILE A CA 1
ATOM 1544 C C . ILE A 1 201 ? 1.112 -3.180 21.118 1.00 95.25 201 ILE A C 1
ATOM 1546 O O . ILE A 1 201 ? 0.399 -4.139 20.821 1.00 95.25 201 ILE A O 1
ATOM 1550 N N . TYR A 1 202 ? 1.225 -2.113 20.315 1.00 93.62 202 TYR A N 1
ATOM 1551 C CA . TYR A 1 202 ? 0.564 -2.044 19.006 1.00 93.62 202 TYR A CA 1
ATOM 1552 C C . TYR A 1 202 ? 1.104 -3.101 18.038 1.00 93.62 202 TYR A C 1
ATOM 1554 O O . TYR A 1 202 ? 0.308 -3.783 17.392 1.00 93.62 202 TYR A O 1
ATOM 1562 N N . LEU A 1 203 ? 2.429 -3.261 17.965 1.00 92.44 203 LEU A N 1
ATOM 1563 C CA . LEU A 1 203 ? 3.088 -4.237 17.095 1.00 92.44 203 LEU A CA 1
ATOM 1564 C C . LEU A 1 203 ? 2.698 -5.670 17.463 1.00 92.44 203 LEU A C 1
ATOM 1566 O O . LEU A 1 203 ? 2.246 -6.425 16.602 1.00 92.44 203 LEU A O 1
ATOM 1570 N N . GLN A 1 204 ? 2.763 -6.031 18.746 1.00 93.75 204 GLN A N 1
ATOM 1571 C CA . GLN A 1 204 ? 2.376 -7.371 19.192 1.00 93.75 204 GLN A CA 1
ATOM 1572 C C . GLN A 1 204 ? 0.876 -7.632 19.006 1.00 93.75 204 GLN A C 1
ATOM 1574 O O . GLN A 1 204 ? 0.486 -8.726 18.595 1.00 93.75 204 GLN A O 1
ATOM 1579 N N . 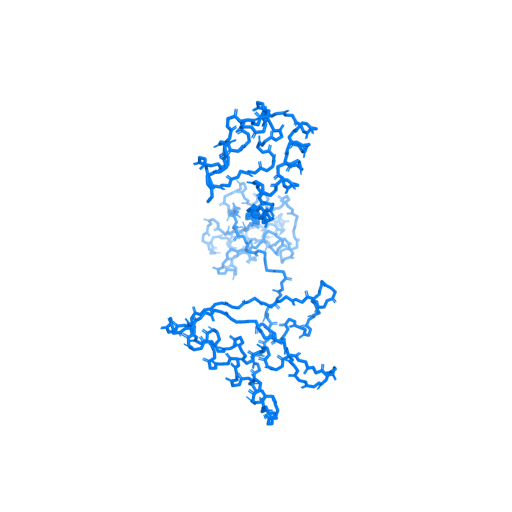ALA A 1 205 ? 0.013 -6.634 19.229 1.00 94.44 205 ALA A N 1
ATOM 1580 C CA . ALA A 1 205 ? -1.421 -6.776 18.969 1.00 94.44 205 ALA A CA 1
ATOM 1581 C C . ALA A 1 205 ? -1.716 -6.997 17.476 1.00 94.44 205 ALA A C 1
ATOM 1583 O O . ALA A 1 205 ? -2.545 -7.839 17.129 1.00 94.44 205 ALA A O 1
ATOM 1584 N N . LEU A 1 206 ? -1.023 -6.286 16.581 1.00 93.94 206 LEU A N 1
ATOM 1585 C CA . LEU A 1 206 ? -1.131 -6.499 15.136 1.00 93.94 206 LEU A CA 1
ATOM 1586 C C . LEU A 1 206 ? -0.617 -7.874 14.724 1.00 93.94 206 LEU A C 1
ATOM 1588 O O . LEU A 1 206 ? -1.267 -8.535 13.915 1.00 93.94 206 LEU A O 1
ATOM 1592 N N . ALA A 1 207 ? 0.496 -8.326 15.302 1.00 92.06 207 ALA A N 1
ATOM 1593 C CA . ALA A 1 207 ? 1.026 -9.659 15.051 1.00 92.06 207 ALA A CA 1
ATOM 1594 C C . ALA A 1 207 ? -0.012 -10.741 15.399 1.00 92.06 207 ALA A C 1
ATOM 1596 O O . ALA A 1 207 ? -0.236 -11.650 14.603 1.00 92.06 207 ALA A O 1
ATOM 1597 N N . GLU A 1 208 ? -0.724 -10.613 16.524 1.00 93.62 208 GLU A N 1
ATOM 1598 C CA . GLU A 1 208 ? -1.830 -11.517 16.876 1.00 93.62 208 GLU A CA 1
ATOM 1599 C C . GLU A 1 208 ? -2.994 -11.451 15.875 1.00 93.62 208 GLU A C 1
ATOM 1601 O O . GLU A 1 208 ? -3.514 -12.484 15.456 1.00 93.62 208 GLU A O 1
ATOM 1606 N N . VAL A 1 209 ? -3.381 -10.255 15.420 1.00 93.88 209 VAL A N 1
ATOM 1607 C CA . VAL A 1 209 ? -4.418 -10.087 14.381 1.00 93.88 209 VAL A CA 1
ATOM 1608 C C . VAL A 1 209 ? -4.019 -10.799 13.081 1.00 93.88 209 VAL A C 1
ATOM 1610 O O . VAL A 1 209 ? -4.848 -11.484 12.475 1.00 93.88 209 VAL A O 1
ATOM 1613 N N . VAL A 1 210 ? -2.758 -10.671 12.661 1.00 92.44 210 VAL A N 1
ATOM 1614 C CA . VAL A 1 210 ? -2.231 -11.307 11.443 1.00 92.44 210 VAL A CA 1
ATOM 1615 C C . VAL A 1 210 ? -2.150 -12.826 11.600 1.00 92.44 210 VAL A C 1
ATOM 1617 O O . VAL A 1 210 ? -2.575 -13.541 10.691 1.00 92.44 210 VAL A O 1
ATOM 1620 N N . LYS A 1 211 ? -1.710 -13.339 12.760 1.00 93.00 211 LYS A N 1
ATOM 1621 C CA . LYS A 1 211 ? -1.723 -14.784 13.072 1.00 93.00 211 LYS A CA 1
ATOM 1622 C C . LYS A 1 211 ? -3.120 -15.396 12.947 1.00 93.00 211 LYS A C 1
ATOM 1624 O O . LYS A 1 211 ? -3.256 -16.552 12.560 1.00 93.00 211 LYS A O 1
ATOM 1629 N N . LEU A 1 212 ? -4.166 -14.616 13.221 1.00 93.19 212 LEU A N 1
ATOM 1630 C CA . LEU A 1 212 ? -5.569 -15.025 13.083 1.00 93.19 212 LEU A CA 1
ATOM 1631 C C . LEU A 1 212 ? -6.114 -14.885 11.644 1.00 93.19 212 LEU A C 1
ATOM 1633 O O . LEU A 1 212 ? -7.325 -14.982 11.429 1.00 93.19 212 LEU A O 1
ATOM 1637 N N . GLY A 1 213 ? -5.255 -14.615 10.652 1.00 92.75 213 GLY A N 1
ATOM 1638 C CA . GLY A 1 213 ? -5.640 -14.439 9.248 1.00 92.75 213 GLY A CA 1
ATOM 1639 C C . GLY A 1 213 ? -6.463 -13.173 8.989 1.00 92.75 213 GLY A C 1
ATOM 1640 O O . GLY A 1 213 ? -7.176 -13.075 7.987 1.00 92.75 213 GLY A O 1
ATOM 1641 N N . LYS A 1 214 ? -6.424 -12.208 9.913 1.00 91.75 214 LYS A N 1
ATOM 1642 C CA . LYS A 1 214 ? -7.098 -10.913 9.784 1.00 91.75 214 LYS A CA 1
ATOM 1643 C C . LYS A 1 214 ? -6.096 -9.846 9.334 1.00 91.75 214 LYS A C 1
ATOM 1645 O O . LYS A 1 214 ? -4.907 -10.098 9.175 1.00 91.75 214 LYS A O 1
ATOM 1650 N N . ARG A 1 215 ? -6.595 -8.635 9.084 1.00 91.62 215 ARG A N 1
ATOM 1651 C CA . ARG A 1 215 ? -5.779 -7.475 8.698 1.00 91.62 215 ARG A CA 1
ATOM 1652 C C . ARG A 1 215 ? -5.954 -6.364 9.721 1.00 91.62 215 ARG A C 1
ATOM 1654 O O . ARG A 1 215 ? -7.079 -6.119 10.155 1.00 91.62 215 ARG A O 1
ATOM 1661 N N . GLY A 1 216 ? -4.857 -5.699 10.064 1.00 89.94 216 GLY A N 1
ATOM 1662 C CA . GLY A 1 216 ? -4.843 -4.498 10.892 1.00 89.94 216 GLY A CA 1
ATOM 1663 C C . GLY A 1 216 ? -4.604 -3.241 10.059 1.00 89.94 216 GLY A C 1
ATOM 1664 O O . GLY A 1 216 ? -4.074 -3.311 8.951 1.00 89.94 216 GLY A O 1
ATOM 1665 N N . ILE A 1 217 ? -5.011 -2.093 10.592 1.00 91.00 217 ILE A N 1
ATOM 1666 C CA . ILE A 1 217 ? -4.685 -0.776 10.041 1.00 91.00 217 ILE A CA 1
ATOM 1667 C C . ILE A 1 217 ? -4.071 0.035 11.173 1.00 91.00 217 ILE A C 1
ATOM 1669 O O . ILE A 1 217 ? -4.676 0.162 12.237 1.00 91.00 217 ILE A O 1
ATOM 1673 N N . VAL A 1 218 ? -2.892 0.597 10.921 1.00 88.50 218 VAL A N 1
ATOM 1674 C CA . VAL A 1 218 ? -2.237 1.554 11.813 1.00 88.50 218 VAL A CA 1
ATOM 1675 C C . VAL A 1 218 ? -2.362 2.924 11.184 1.00 88.50 218 VAL A C 1
ATOM 1677 O O . VAL A 1 218 ? -1.994 3.121 10.027 1.00 88.50 218 VAL A O 1
ATOM 1680 N N . LEU A 1 219 ? -2.924 3.862 11.936 1.00 87.88 219 LEU A N 1
ATOM 1681 C CA . LEU A 1 219 ? -3.046 5.247 11.511 1.00 87.88 219 LEU A CA 1
ATOM 1682 C C . LEU A 1 219 ? -1.985 6.053 12.246 1.00 87.88 219 LEU A C 1
ATOM 1684 O O . LEU A 1 219 ? -2.004 6.140 13.472 1.00 87.88 219 LEU A O 1
ATOM 1688 N N . VAL A 1 220 ? -1.065 6.628 11.481 1.00 83.94 220 VAL A N 1
ATOM 1689 C CA . VAL A 1 220 ? -0.037 7.539 11.982 1.00 83.94 220 VAL A CA 1
ATOM 1690 C C . VAL A 1 220 ? -0.320 8.951 11.464 1.00 83.94 220 VAL A C 1
ATOM 1692 O O . VAL A 1 220 ? -0.933 9.094 10.402 1.00 83.94 220 VAL A O 1
ATOM 1695 N N . PRO A 1 221 ? 0.093 10.008 12.184 1.00 79.06 221 PRO A N 1
ATOM 1696 C CA . PRO A 1 221 ? 0.054 11.368 11.655 1.00 79.06 221 PRO A CA 1
ATOM 1697 C C . PRO A 1 221 ? 0.797 11.467 10.314 1.00 79.06 221 PRO A C 1
ATOM 1699 O O . PRO A 1 221 ? 1.812 10.802 10.125 1.00 79.06 221 PRO A O 1
ATOM 1702 N N . GLU A 1 222 ? 0.329 12.320 9.400 1.00 67.94 222 GLU A N 1
ATOM 1703 C CA . GLU A 1 222 ? 0.904 12.473 8.048 1.00 67.94 222 GLU A CA 1
ATOM 1704 C C . GLU A 1 222 ? 2.418 12.746 8.071 1.00 67.94 222 GLU A C 1
ATOM 1706 O O . GLU A 1 222 ? 3.186 12.135 7.334 1.00 67.94 222 GLU A O 1
ATOM 1711 N N . ILE A 1 223 ? 2.858 13.595 8.997 1.00 62.84 223 ILE A N 1
ATOM 1712 C CA . ILE A 1 223 ? 4.265 13.960 9.205 1.00 62.84 223 ILE A CA 1
ATOM 1713 C C . ILE A 1 223 ? 5.116 12.854 9.861 1.00 62.84 223 ILE A C 1
ATOM 1715 O O . ILE A 1 223 ? 6.327 13.012 9.979 1.00 62.84 223 ILE A O 1
ATOM 1719 N N . ALA A 1 224 ? 4.505 11.752 10.312 1.00 63.56 224 ALA A N 1
ATOM 1720 C CA . ALA A 1 224 ? 5.162 10.672 11.056 1.00 63.56 224 ALA A CA 1
ATOM 1721 C C . ALA A 1 224 ? 5.478 9.428 10.204 1.00 63.56 224 ALA A C 1
ATOM 1723 O O . ALA A 1 224 ? 6.014 8.449 10.727 1.00 63.56 224 ALA A O 1
ATOM 1724 N N . LEU A 1 225 ? 5.193 9.464 8.895 1.00 65.69 225 LEU A N 1
ATOM 1725 C CA . LEU A 1 225 ? 5.632 8.463 7.910 1.00 65.69 225 LEU A CA 1
ATOM 1726 C C . LEU A 1 225 ? 7.127 8.632 7.581 1.00 65.69 225 LEU A C 1
ATOM 1728 O O . LEU A 1 225 ? 7.534 8.792 6.432 1.00 65.69 225 LEU A O 1
ATOM 1732 N N . THR A 1 226 ? 7.957 8.634 8.620 1.00 69.44 226 THR A N 1
ATOM 1733 C CA . THR A 1 226 ? 9.411 8.583 8.482 1.00 69.44 226 THR A CA 1
ATOM 1734 C C . THR A 1 226 ? 9.846 7.160 8.112 1.00 69.44 22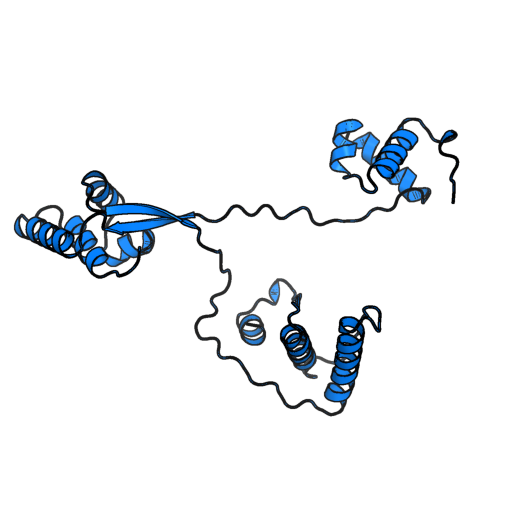6 THR A C 1
ATOM 1736 O O . THR A 1 226 ? 9.132 6.201 8.428 1.00 69.44 226 THR A O 1
ATOM 1739 N N . PRO A 1 227 ? 11.027 6.985 7.487 1.00 69.00 227 PRO A N 1
ATOM 1740 C CA . PRO A 1 227 ? 11.596 5.660 7.240 1.00 69.00 227 PRO A CA 1
ATOM 1741 C C . PRO A 1 227 ? 11.630 4.772 8.493 1.00 69.00 227 PRO A C 1
ATOM 1743 O O . PRO A 1 227 ? 11.287 3.604 8.409 1.00 69.00 227 PRO A O 1
ATOM 1746 N N . GLN A 1 228 ? 11.906 5.343 9.672 1.00 72.25 228 GLN A N 1
ATOM 1747 C CA . GLN A 1 228 ? 11.916 4.612 10.945 1.00 72.25 228 GLN A CA 1
ATOM 1748 C C . GLN A 1 228 ? 10.552 4.001 11.303 1.00 72.25 228 GLN A C 1
ATOM 1750 O O . GLN A 1 228 ? 10.479 2.847 11.714 1.00 72.25 228 GLN A O 1
ATOM 1755 N N . THR A 1 229 ? 9.459 4.757 11.155 1.00 74.31 229 THR A N 1
ATOM 1756 C CA . THR A 1 229 ? 8.108 4.231 11.411 1.00 74.31 229 THR A CA 1
ATOM 1757 C C . THR A 1 229 ? 7.761 3.146 10.397 1.00 74.31 229 THR A C 1
ATOM 1759 O O . THR A 1 229 ? 7.129 2.156 10.737 1.00 74.31 229 THR A O 1
ATOM 1762 N N . ILE A 1 230 ? 8.180 3.316 9.144 1.00 75.31 230 ILE A N 1
ATOM 1763 C CA . ILE A 1 230 ? 7.972 2.314 8.101 1.00 75.31 230 ILE A CA 1
ATOM 1764 C C . ILE A 1 230 ? 8.708 1.020 8.451 1.00 75.31 230 ILE A C 1
ATOM 1766 O O . ILE A 1 230 ? 8.079 -0.029 8.464 1.00 75.31 230 ILE A O 1
ATOM 1770 N N . GLU A 1 231 ? 9.999 1.096 8.774 1.00 75.44 231 GLU A N 1
ATOM 1771 C CA . GLU A 1 231 ? 10.829 -0.059 9.139 1.00 75.44 231 GLU A CA 1
ATOM 1772 C C . GLU A 1 231 ? 10.262 -0.838 10.330 1.00 75.44 231 GLU A C 1
ATOM 1774 O O . GLU A 1 231 ? 10.363 -2.058 10.360 1.00 75.44 231 GLU A O 1
ATOM 1779 N N . GLN A 1 232 ? 9.618 -0.159 11.283 1.00 76.19 232 GLN A N 1
ATOM 1780 C CA . GLN A 1 232 ? 9.000 -0.810 12.442 1.00 76.19 232 GLN A CA 1
ATOM 1781 C C . GLN A 1 232 ? 7.717 -1.591 12.118 1.00 76.19 232 GLN A C 1
ATOM 1783 O O . GLN A 1 232 ? 7.383 -2.518 12.850 1.00 76.19 232 GLN A O 1
ATOM 1788 N N . PHE A 1 233 ? 6.966 -1.204 11.082 1.00 74.75 233 PHE A N 1
ATOM 1789 C CA . PHE A 1 233 ? 5.647 -1.780 10.763 1.00 74.75 233 PHE A CA 1
ATOM 1790 C C . PHE A 1 233 ? 5.607 -2.569 9.439 1.00 74.75 233 PHE A C 1
ATOM 1792 O O . PHE A 1 233 ? 4.542 -3.084 9.084 1.00 74.75 233 PHE A O 1
ATOM 1799 N N . ALA A 1 234 ? 6.716 -2.602 8.698 1.00 66.06 234 ALA A N 1
ATOM 1800 C CA . ALA A 1 234 ? 6.867 -3.240 7.389 1.00 66.06 234 ALA A CA 1
ATOM 1801 C C . ALA A 1 234 ? 7.108 -4.754 7.455 1.00 66.06 234 ALA A C 1
ATOM 1803 O O . ALA A 1 234 ? 7.700 -5.235 8.444 1.00 66.06 234 ALA A O 1
#

Foldseek 3Di:
DPDPLVPDPPLLSVVLVVCVVPVDDDLVVQCVVPNNVSSVVSVVVCVVVVNDDDDDDDPPPPDDFDWFKWKAFLDQLVVLQVVLVVCVVVVHLNLLSLLSNVRSVDPDTGTPVVSCVSSVHDVVSVVVCVVVSGMDIDTDGDDPPVDDPPPQDDDDQDDDDPVLVVLLCVLLVQVVCVLVVNDDDDDDDDDDDPPNCPVSSVQVSQVSCVVSVHHDDDDDPPVPPDPVVVSNND

Organism: NCBI:txid412755